Protein AF-A0A7S0WPR4-F1 (afdb_monomer)

Structure (mmCIF, N/CA/C/O backbone):
data_AF-A0A7S0WPR4-F1
#
_entry.id   AF-A0A7S0WPR4-F1
#
loop_
_atom_site.group_PDB
_atom_site.id
_atom_site.type_symbol
_atom_site.label_atom_id
_atom_site.label_alt_id
_atom_site.label_comp_id
_atom_site.label_asym_id
_atom_site.label_entity_id
_atom_site.label_seq_id
_atom_site.pdbx_PDB_ins_code
_atom_site.Cartn_x
_atom_site.Cartn_y
_atom_site.Cartn_z
_atom_site.occupancy
_atom_site.B_iso_or_equiv
_atom_site.auth_seq_id
_atom_site.auth_comp_id
_atom_site.auth_asym_id
_atom_site.auth_atom_id
_atom_site.pdbx_PDB_model_num
ATOM 1 N N . ALA A 1 1 ? -29.013 -15.381 24.348 1.00 41.28 1 ALA A N 1
ATOM 2 C CA . ALA A 1 1 ? -28.971 -16.857 24.273 1.00 41.28 1 ALA A CA 1
ATOM 3 C C . ALA A 1 1 ? -29.081 -17.218 22.798 1.00 41.28 1 ALA A C 1
ATOM 5 O O . ALA A 1 1 ? -30.087 -16.863 22.215 1.00 41.28 1 ALA A O 1
ATOM 6 N N . GLY A 1 2 ? -28.091 -17.739 22.080 1.00 37.12 2 GLY A N 1
ATOM 7 C CA . GLY A 1 2 ? -26.924 -18.552 22.429 1.00 37.12 2 GLY A CA 1
ATOM 8 C C . GLY A 1 2 ? -26.920 -19.758 21.471 1.00 37.12 2 GLY A C 1
ATOM 9 O O . GLY A 1 2 ? -28.001 -20.297 21.259 1.00 37.12 2 GLY A O 1
ATOM 10 N N . ILE A 1 3 ? -25.733 -20.161 20.969 1.00 39.56 3 ILE A N 1
ATOM 11 C CA . ILE A 1 3 ? -25.416 -21.333 20.095 1.00 39.56 3 ILE A CA 1
ATOM 12 C C . ILE A 1 3 ? -25.570 -20.996 18.591 1.00 39.56 3 ILE A C 1
ATOM 14 O O . ILE A 1 3 ? -26.681 -20.761 18.144 1.00 39.56 3 ILE A O 1
ATOM 18 N N . VAL A 1 4 ? -24.554 -20.824 17.723 1.00 38.66 4 VAL A N 1
ATOM 19 C CA . VAL A 1 4 ? -23.239 -21.468 17.451 1.00 38.66 4 VAL A CA 1
ATOM 20 C C . VAL A 1 4 ? -23.317 -22.975 17.199 1.00 38.66 4 VAL A C 1
ATOM 22 O O . VAL A 1 4 ? -23.147 -23.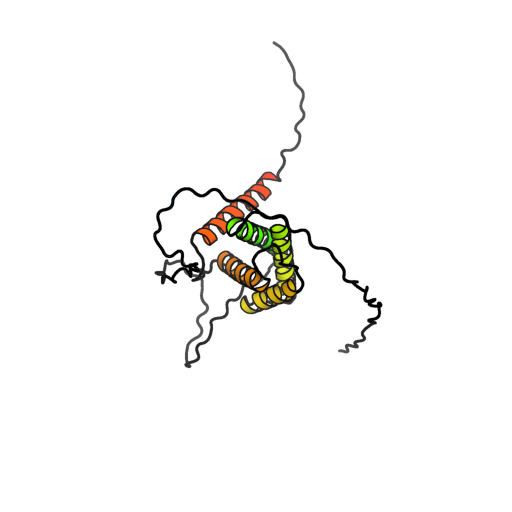754 18.127 1.00 38.66 4 VAL A O 1
ATOM 25 N N . ILE A 1 5 ? -23.470 -23.376 15.928 1.00 44.78 5 ILE A N 1
ATOM 26 C CA . ILE A 1 5 ? -22.970 -24.661 15.407 1.00 44.78 5 ILE A CA 1
ATOM 27 C C . ILE A 1 5 ? -22.284 -24.439 14.049 1.00 44.78 5 ILE A C 1
ATOM 29 O O . ILE A 1 5 ? -22.810 -23.785 13.154 1.00 44.78 5 ILE A O 1
ATOM 33 N N . ILE A 1 6 ? -21.084 -25.010 13.971 1.00 38.94 6 ILE A N 1
ATOM 34 C CA . ILE A 1 6 ? -20.111 -25.098 12.880 1.00 38.94 6 ILE A CA 1
ATOM 35 C C . ILE A 1 6 ? -20.377 -26.371 12.055 1.00 38.94 6 ILE A C 1
ATOM 37 O O . ILE A 1 6 ? -20.658 -27.406 12.650 1.00 38.94 6 ILE A O 1
ATOM 41 N N . MET A 1 7 ? -20.199 -26.320 10.727 1.00 32.28 7 MET A N 1
ATOM 42 C CA . MET A 1 7 ? -19.674 -27.402 9.853 1.00 32.28 7 MET A CA 1
ATOM 43 C C . MET A 1 7 ? -19.642 -26.864 8.405 1.00 32.28 7 MET A C 1
ATOM 45 O O . MET A 1 7 ? -20.683 -26.590 7.826 1.00 32.28 7 MET A O 1
ATOM 49 N N . GLN A 1 8 ? -18.503 -26.444 7.849 1.00 36.53 8 GLN A N 1
ATOM 50 C CA . GLN A 1 8 ? -17.432 -27.253 7.247 1.00 36.53 8 GLN A CA 1
ATOM 51 C C . GLN A 1 8 ? -17.921 -28.130 6.077 1.00 36.53 8 GLN A C 1
ATOM 53 O O . GLN A 1 8 ? -18.366 -29.257 6.272 1.00 36.53 8 GLN A O 1
ATOM 58 N N . ALA A 1 9 ? -17.792 -27.608 4.850 1.00 35.06 9 ALA A N 1
ATOM 59 C CA . ALA A 1 9 ? -18.057 -28.334 3.611 1.00 35.06 9 ALA A CA 1
ATOM 60 C C . ALA A 1 9 ? -16.822 -28.341 2.689 1.00 35.06 9 ALA A C 1
ATOM 62 O O . ALA A 1 9 ? -16.444 -27.334 2.104 1.00 35.06 9 ALA A O 1
ATOM 63 N N . ALA A 1 10 ? -16.240 -29.539 2.598 1.00 35.22 10 ALA A N 1
ATOM 64 C CA . ALA A 1 10 ? -15.708 -30.198 1.405 1.00 35.22 10 ALA A CA 1
ATOM 65 C C . ALA A 1 10 ? -14.591 -29.530 0.572 1.00 35.22 10 ALA A C 1
ATOM 67 O O . ALA A 1 10 ? -14.814 -28.894 -0.452 1.00 35.22 10 ALA A O 1
ATOM 68 N N . LEU A 1 11 ? -13.358 -29.912 0.918 1.00 35.69 11 LEU A N 1
ATOM 69 C CA . LEU A 1 11 ? -12.279 -30.192 -0.034 1.00 35.69 11 LEU A CA 1
ATOM 70 C C . LEU A 1 11 ? -12.627 -31.433 -0.879 1.00 35.69 11 LEU A C 1
ATOM 72 O O . LEU A 1 11 ? -12.979 -32.462 -0.298 1.00 35.69 11 LEU A O 1
ATOM 76 N N . ARG A 1 12 ? -12.451 -31.364 -2.210 1.00 34.91 12 ARG A N 1
ATOM 77 C CA . ARG A 1 12 ? -11.908 -32.427 -3.098 1.00 34.91 12 ARG A CA 1
ATOM 78 C C . ARG A 1 12 ? -12.011 -32.002 -4.571 1.00 34.91 12 ARG A C 1
ATOM 80 O O . ARG A 1 12 ? -13.072 -32.086 -5.176 1.00 34.91 12 ARG A O 1
ATOM 87 N N . GLY A 1 13 ? -10.878 -31.610 -5.151 1.00 30.86 13 GLY A N 1
ATOM 88 C CA . GLY A 1 13 ? -10.721 -31.319 -6.578 1.00 30.86 13 GLY A CA 1
ATOM 89 C C . GLY A 1 13 ? -9.311 -31.666 -7.058 1.00 30.86 13 GLY A C 1
ATOM 90 O O . GLY A 1 13 ? -8.458 -30.802 -7.167 1.00 30.86 13 GLY A O 1
ATOM 91 N N . SER A 1 14 ? -9.085 -32.965 -7.241 1.00 35.19 14 SER A N 1
ATOM 92 C CA . SER A 1 14 ? -8.057 -33.676 -8.015 1.00 35.19 14 SER A CA 1
ATOM 93 C C . SER A 1 14 ? -6.864 -32.898 -8.601 1.00 35.19 14 SER A C 1
ATOM 95 O O . SER A 1 14 ? -6.930 -32.332 -9.689 1.00 35.19 14 SER A O 1
ATOM 97 N N . PHE A 1 15 ? -5.717 -33.053 -7.938 1.00 31.39 15 PHE A N 1
ATOM 98 C CA . PHE A 1 15 ? -4.374 -32.788 -8.454 1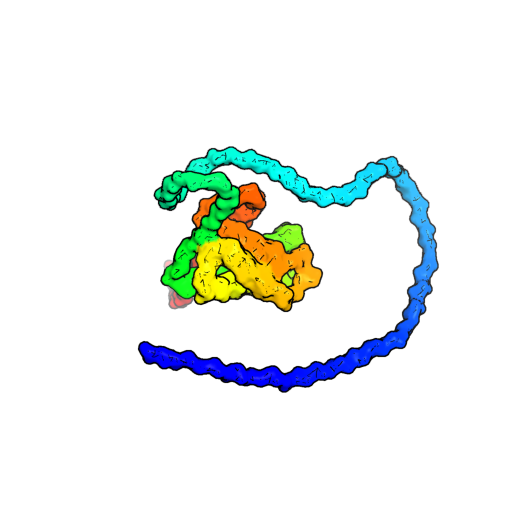.00 31.39 15 PHE A CA 1
ATOM 99 C C . PHE A 1 15 ? -3.965 -33.904 -9.439 1.00 31.39 15 PHE A C 1
ATOM 101 O O . PHE A 1 15 ? -4.047 -35.088 -9.103 1.00 31.39 15 PHE A O 1
ATOM 108 N N . ARG A 1 16 ? -3.519 -33.551 -10.651 1.00 34.88 16 ARG A N 1
ATOM 109 C CA . ARG A 1 16 ? -2.855 -34.470 -11.595 1.00 34.88 16 ARG A CA 1
ATOM 110 C C . ARG A 1 16 ? -1.4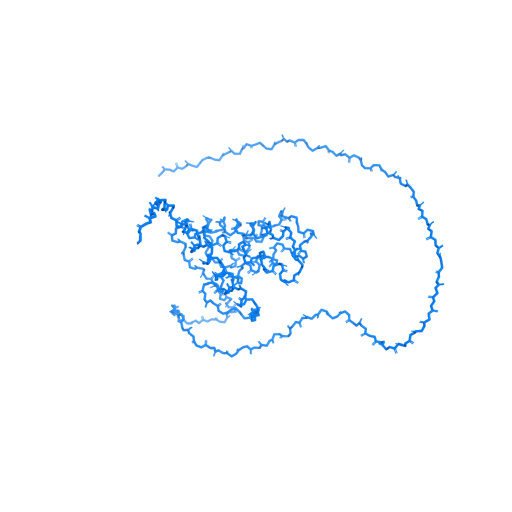13 -33.996 -11.819 1.00 34.88 16 ARG A C 1
ATOM 112 O O . ARG A 1 16 ? -1.244 -32.880 -12.302 1.00 34.88 16 ARG A O 1
ATOM 119 N N . PRO A 1 17 ? -0.383 -34.810 -11.526 1.00 35.59 17 PRO A N 1
ATOM 120 C CA . PRO A 1 17 ? 0.995 -34.459 -11.841 1.00 35.59 17 PRO A CA 1
ATOM 121 C C . PRO A 1 17 ? 1.292 -34.770 -13.316 1.00 35.59 17 PRO A C 1
ATOM 123 O O . PRO A 1 17 ? 1.247 -35.922 -13.750 1.00 35.59 17 PRO A O 1
ATOM 126 N N . GLY A 1 18 ? 1.569 -33.721 -14.091 1.00 34.38 18 GLY A N 1
ATOM 127 C CA . GLY A 1 18 ? 2.083 -33.810 -15.454 1.00 34.38 18 GLY A CA 1
ATOM 128 C C . GLY A 1 18 ? 3.594 -34.035 -15.450 1.00 34.38 18 GLY A C 1
ATOM 129 O O . GLY A 1 18 ? 4.353 -33.265 -14.870 1.00 34.38 18 GLY A O 1
ATOM 130 N N . VAL A 1 19 ? 3.995 -35.127 -16.089 1.00 34.12 19 VAL A N 1
ATOM 131 C CA . VAL A 1 19 ? 5.360 -35.595 -16.327 1.00 34.12 19 VAL A CA 1
ATOM 132 C C . VAL A 1 19 ? 6.128 -34.592 -17.196 1.00 34.12 19 VAL A C 1
ATOM 134 O O . VAL A 1 19 ? 5.734 -34.352 -18.333 1.00 34.12 19 VAL A O 1
ATOM 137 N N . TRP A 1 20 ? 7.253 -34.063 -16.708 1.00 34.94 20 TRP A N 1
ATOM 138 C CA . TRP A 1 20 ? 8.230 -33.357 -17.544 1.00 34.94 20 TRP A CA 1
ATOM 139 C C . TRP A 1 20 ? 9.358 -34.319 -17.923 1.00 34.94 20 TRP A C 1
ATOM 141 O O . TRP A 1 20 ? 10.219 -34.661 -17.115 1.00 34.94 20 TRP A O 1
ATOM 151 N N . THR A 1 21 ? 9.318 -34.804 -19.163 1.00 39.94 21 THR A N 1
ATOM 152 C CA . THR A 1 21 ? 10.388 -35.593 -19.784 1.00 39.94 21 THR A CA 1
ATOM 153 C C . THR A 1 21 ? 11.561 -34.711 -20.212 1.00 39.94 21 THR A C 1
ATOM 155 O O . THR A 1 21 ? 11.382 -33.658 -20.816 1.00 39.94 21 THR A O 1
ATOM 158 N N . GLN A 1 22 ? 12.767 -35.206 -19.940 1.00 36.78 22 GLN A N 1
ATOM 159 C CA . GLN A 1 22 ? 14.078 -34.613 -20.206 1.00 36.78 22 GLN A CA 1
ATOM 160 C C . GLN A 1 22 ? 14.671 -35.094 -21.557 1.00 36.78 22 GLN A C 1
ATOM 162 O O . GLN A 1 22 ? 14.700 -36.305 -21.796 1.00 36.78 22 GLN A O 1
ATOM 167 N N . ARG A 1 23 ? 15.174 -34.164 -22.398 1.00 29.69 23 ARG A N 1
ATOM 168 C CA . ARG A 1 23 ? 16.267 -34.261 -23.426 1.00 29.69 23 ARG A CA 1
ATOM 169 C C . ARG A 1 23 ? 16.170 -33.036 -24.368 1.00 29.69 23 ARG A C 1
ATOM 171 O O . ARG A 1 23 ? 15.124 -32.871 -24.973 1.00 29.69 23 ARG A O 1
ATOM 178 N N . GLY A 1 24 ? 17.105 -32.071 -24.395 1.00 31.17 24 GLY A N 1
ATOM 179 C CA . GLY A 1 24 ? 18.403 -32.053 -25.124 1.00 31.17 24 GLY A CA 1
ATOM 180 C C . GLY A 1 24 ? 18.227 -31.543 -26.583 1.00 31.17 24 GLY A C 1
ATOM 181 O O . GLY A 1 24 ? 17.161 -31.824 -27.118 1.00 31.17 24 GLY A O 1
ATOM 182 N N . PRO A 1 25 ? 19.185 -30.857 -27.268 1.00 42.12 25 PRO A N 1
ATOM 183 C CA . PRO A 1 25 ? 20.634 -30.823 -27.034 1.00 42.12 25 PRO A CA 1
ATOM 184 C C . PRO A 1 25 ? 21.318 -29.430 -27.090 1.00 42.12 25 PRO A C 1
ATOM 186 O O . PRO A 1 25 ? 20.742 -28.404 -27.435 1.00 42.12 25 PRO A O 1
ATOM 189 N N . GLN A 1 26 ? 22.607 -29.467 -26.750 1.00 37.69 26 GLN A N 1
ATOM 190 C CA . GLN A 1 26 ? 23.614 -28.412 -26.830 1.00 37.69 26 GLN A CA 1
ATOM 191 C C . GLN A 1 26 ? 23.811 -27.861 -28.251 1.00 37.69 26 GLN A C 1
ATOM 193 O O . GLN A 1 26 ? 23.858 -28.630 -29.210 1.00 37.69 26 GLN A O 1
ATOM 198 N N . HIS A 1 27 ? 24.091 -26.560 -28.360 1.00 34.50 27 HIS A N 1
ATOM 199 C CA . HIS A 1 27 ? 24.905 -26.037 -29.454 1.00 34.50 27 HIS A CA 1
ATOM 200 C C . HIS A 1 27 ? 25.899 -25.003 -28.916 1.00 34.50 27 HIS A C 1
ATOM 202 O O . HIS A 1 27 ? 25.536 -23.908 -28.496 1.00 34.50 27 HIS A O 1
ATOM 208 N N . GLN A 1 28 ? 27.168 -25.410 -28.903 1.00 32.44 28 GLN A N 1
ATOM 209 C CA . GLN A 1 28 ? 28.325 -24.537 -28.780 1.00 32.44 28 GLN A CA 1
ATOM 210 C C . GLN A 1 28 ? 28.522 -23.793 -30.103 1.00 32.44 28 GLN A C 1
ATOM 212 O O . GLN A 1 28 ? 28.518 -24.426 -31.158 1.00 32.44 28 GLN A O 1
ATOM 217 N N . ILE A 1 29 ? 28.788 -22.489 -30.047 1.00 35.28 29 ILE A N 1
ATOM 218 C CA . ILE A 1 29 ? 29.618 -21.809 -31.046 1.00 35.28 29 ILE A CA 1
ATOM 219 C C . ILE A 1 29 ? 30.562 -20.889 -30.279 1.00 35.28 29 ILE A C 1
ATOM 221 O O . ILE A 1 29 ? 30.137 -20.097 -29.441 1.00 35.28 29 ILE A O 1
ATOM 225 N N . ALA A 1 30 ? 31.851 -21.049 -30.552 1.00 29.16 30 ALA A N 1
ATOM 226 C CA . ALA A 1 30 ? 32.943 -20.327 -29.933 1.00 29.16 30 ALA A CA 1
ATOM 227 C C . ALA A 1 30 ? 33.728 -19.512 -30.981 1.00 29.16 30 ALA A C 1
ATOM 229 O O . ALA A 1 30 ? 33.886 -19.963 -32.115 1.00 29.16 30 ALA A O 1
ATOM 230 N N . HIS A 1 31 ? 34.290 -18.390 -30.498 1.00 31.70 31 HIS A N 1
ATOM 231 C CA . HIS A 1 31 ? 35.434 -17.589 -30.990 1.00 31.70 31 HIS A CA 1
ATOM 232 C C . HIS A 1 31 ? 35.220 -16.574 -32.142 1.00 31.70 31 HIS A C 1
ATOM 234 O O . HIS A 1 31 ? 34.321 -16.775 -32.953 1.00 31.70 31 HIS A O 1
ATOM 240 N N . PRO A 1 32 ? 36.078 -15.523 -32.288 1.00 42.59 32 PRO A N 1
ATOM 241 C CA . PRO A 1 32 ? 37.253 -15.132 -31.486 1.00 42.59 32 PRO A CA 1
ATOM 242 C C . PRO A 1 32 ? 37.304 -13.655 -31.018 1.00 42.59 32 PRO A C 1
ATOM 244 O O . PRO A 1 32 ? 36.572 -12.776 -31.464 1.00 42.59 32 PRO A O 1
ATOM 247 N N . CYS A 1 33 ? 38.260 -13.417 -30.118 1.00 27.55 33 CYS A N 1
ATOM 248 C CA . CYS A 1 33 ? 38.702 -12.142 -29.567 1.00 27.55 33 CYS A CA 1
ATOM 249 C C . CYS A 1 33 ? 39.270 -11.157 -30.608 1.00 27.55 33 CYS A C 1
ATOM 251 O O . CYS A 1 33 ? 39.968 -11.546 -31.543 1.00 27.55 33 CYS A O 1
ATOM 253 N N . SER A 1 34 ? 39.153 -9.862 -30.313 1.00 33.78 34 SER A N 1
ATOM 254 C CA . SER A 1 34 ? 40.245 -8.905 -30.522 1.00 33.78 34 SER A CA 1
ATOM 255 C C . SER A 1 34 ? 40.232 -7.881 -29.393 1.00 33.78 34 SER A C 1
ATOM 257 O O . SER A 1 34 ? 39.267 -7.150 -29.195 1.00 33.78 34 SER A O 1
ATOM 259 N N . ALA A 1 35 ? 41.308 -7.913 -28.616 1.00 32.03 35 ALA A N 1
ATOM 260 C CA . ALA A 1 35 ? 41.618 -7.012 -27.523 1.00 32.03 35 ALA A CA 1
ATOM 261 C C . ALA A 1 35 ? 42.472 -5.858 -28.044 1.00 32.03 35 ALA A C 1
ATOM 263 O O . ALA A 1 35 ? 43.405 -6.139 -28.788 1.00 32.03 35 ALA A O 1
ATOM 264 N N . VAL A 1 36 ? 42.243 -4.628 -27.569 1.00 33.19 36 VAL A N 1
ATOM 265 C CA . VAL A 1 36 ? 43.313 -3.638 -27.351 1.00 33.19 36 VAL A CA 1
ATOM 266 C C . VAL A 1 36 ? 42.961 -2.718 -26.165 1.00 33.19 36 VAL A C 1
ATOM 268 O O . VAL A 1 36 ? 42.019 -1.939 -26.223 1.00 33.19 36 VAL A O 1
ATOM 271 N N . ASN A 1 37 ? 43.815 -2.830 -25.142 1.00 33.78 37 ASN A N 1
ATOM 272 C CA . ASN A 1 37 ? 44.270 -1.880 -24.115 1.00 33.78 37 ASN A CA 1
ATOM 273 C C . ASN A 1 37 ? 43.363 -1.376 -22.973 1.00 33.78 37 ASN A C 1
ATOM 275 O O . ASN A 1 37 ? 42.531 -0.487 -23.112 1.00 33.78 37 ASN A O 1
ATOM 279 N N . ALA A 1 38 ? 43.718 -1.890 -21.788 1.00 32.84 38 ALA A N 1
ATOM 280 C CA . ALA A 1 38 ? 43.496 -1.346 -20.450 1.00 32.84 38 ALA A CA 1
ATOM 281 C C . ALA A 1 38 ? 44.252 -0.004 -20.219 1.00 32.84 38 ALA A C 1
ATOM 283 O O . ALA A 1 38 ? 45.076 0.387 -21.050 1.00 32.84 38 ALA A O 1
ATOM 284 N N . PRO A 1 39 ? 44.037 0.676 -19.073 1.00 37.00 39 PRO A N 1
ATOM 285 C CA . PRO A 1 39 ? 44.742 0.247 -17.868 1.00 37.00 39 PRO A CA 1
ATOM 286 C C . PRO A 1 39 ? 43.862 0.064 -16.625 1.00 37.00 39 PRO A C 1
ATOM 288 O O . PRO A 1 39 ? 42.817 0.672 -16.429 1.00 37.00 39 PRO A O 1
ATOM 291 N N . SER A 1 40 ? 44.379 -0.832 -15.793 1.00 32.81 40 SER A N 1
ATOM 292 C CA . SER A 1 40 ? 43.917 -1.292 -14.492 1.00 32.81 40 SER A CA 1
ATOM 293 C C . SER A 1 40 ? 44.055 -0.230 -13.397 1.00 32.81 40 SER A C 1
ATOM 295 O O . SER A 1 40 ? 45.166 0.239 -13.166 1.00 32.81 40 SER A O 1
ATOM 297 N N . THR A 1 41 ? 42.987 -0.039 -12.621 1.00 34.03 41 THR A N 1
ATOM 298 C CA . THR A 1 41 ? 42.999 0.095 -11.148 1.00 34.03 41 THR A CA 1
ATOM 299 C C . THR A 1 41 ? 41.645 -0.419 -10.631 1.00 34.03 41 THR A C 1
ATOM 301 O O . THR A 1 41 ? 40.607 0.203 -10.801 1.00 34.03 41 THR A O 1
ATOM 304 N N . SER A 1 42 ? 41.558 -1.705 -10.290 1.00 39.12 42 SER A N 1
ATOM 305 C CA . SER A 1 42 ? 41.569 -2.204 -8.905 1.00 39.12 42 SER A CA 1
ATOM 306 C C . SER A 1 42 ? 40.362 -1.772 -8.055 1.00 39.12 42 SER A C 1
ATOM 308 O O . SER A 1 42 ? 40.348 -0.676 -7.504 1.00 39.12 42 SER A O 1
ATOM 310 N N . GLY A 1 43 ? 39.421 -2.707 -7.861 1.00 30.67 43 GLY A N 1
ATOM 311 C CA . GLY A 1 43 ? 38.606 -2.783 -6.642 1.00 30.67 43 GLY A CA 1
ATOM 312 C C . GLY A 1 43 ? 37.179 -2.239 -6.716 1.00 30.67 43 GLY A C 1
ATOM 313 O O . GLY A 1 43 ? 36.814 -1.394 -5.907 1.00 30.67 43 GLY A O 1
ATOM 314 N N . CYS A 1 44 ? 36.342 -2.749 -7.625 1.00 28.44 44 CYS A N 1
ATOM 315 C CA . CYS A 1 44 ? 34.892 -2.576 -7.515 1.00 28.44 44 CYS A CA 1
ATOM 316 C C . CYS A 1 44 ? 34.355 -3.589 -6.492 1.00 28.44 44 CYS A C 1
ATOM 318 O O . CYS A 1 44 ? 33.996 -4.718 -6.827 1.00 28.44 44 CYS A O 1
ATOM 320 N N . CYS A 1 45 ? 34.390 -3.209 -5.216 1.00 30.08 45 CYS A N 1
ATOM 321 C CA . CYS A 1 45 ? 33.622 -3.887 -4.185 1.00 30.08 45 CYS A CA 1
ATOM 322 C C . CYS A 1 45 ? 32.154 -3.504 -4.378 1.00 30.08 45 CYS A C 1
ATOM 324 O O . CYS A 1 45 ? 31.803 -2.325 -4.365 1.00 30.08 45 CYS A O 1
ATOM 326 N N . ILE A 1 46 ? 31.319 -4.519 -4.559 1.00 37.69 46 ILE A N 1
ATOM 327 C CA . ILE A 1 46 ? 29.862 -4.451 -4.582 1.00 37.69 46 ILE A CA 1
ATOM 328 C C . ILE A 1 46 ? 29.436 -4.030 -3.170 1.00 37.69 46 ILE A C 1
ATOM 330 O O . ILE A 1 46 ? 29.300 -4.854 -2.268 1.00 37.69 46 ILE A O 1
ATOM 334 N N . GLY A 1 47 ? 29.364 -2.723 -2.938 1.00 29.31 47 GLY A N 1
ATOM 335 C CA . GLY A 1 47 ? 28.911 -2.161 -1.678 1.00 29.31 47 GLY A CA 1
ATOM 336 C C . GLY A 1 47 ? 27.394 -2.104 -1.683 1.00 29.31 47 GLY A C 1
ATOM 337 O O . GLY A 1 47 ? 26.826 -1.239 -2.343 1.00 29.31 47 GLY A O 1
ATOM 338 N N . LEU A 1 48 ? 26.741 -2.987 -0.920 1.00 36.75 48 LEU A N 1
ATOM 339 C CA . LEU A 1 48 ? 25.448 -2.650 -0.330 1.00 36.75 48 LEU A CA 1
ATOM 340 C C . LEU A 1 48 ? 25.634 -1.303 0.377 1.00 36.75 48 LEU A C 1
ATOM 342 O O . LEU A 1 48 ? 26.313 -1.227 1.404 1.00 36.75 48 LEU A O 1
ATOM 346 N N . VAL A 1 49 ? 25.068 -0.235 -0.180 1.00 33.41 49 VAL A N 1
ATOM 347 C CA . VAL A 1 49 ? 24.993 1.048 0.516 1.00 33.41 49 VAL A CA 1
ATOM 348 C C . VAL A 1 49 ? 23.901 0.905 1.568 1.00 33.41 49 VAL A C 1
ATOM 350 O O . VAL A 1 49 ? 22.761 1.320 1.385 1.00 33.41 49 VAL A O 1
ATOM 353 N N . ILE A 1 50 ? 24.260 0.289 2.692 1.00 36.00 50 ILE A N 1
ATOM 354 C CA . ILE A 1 50 ? 23.549 0.484 3.949 1.00 36.00 50 ILE A CA 1
ATOM 355 C C . ILE A 1 50 ? 23.803 1.951 4.306 1.00 36.00 50 ILE A C 1
ATOM 357 O O . ILE A 1 50 ? 24.886 2.303 4.780 1.00 36.00 50 ILE A O 1
ATOM 361 N N . LYS A 1 51 ? 22.849 2.833 3.975 1.00 33.09 51 LYS A N 1
ATOM 362 C CA . LYS A 1 51 ? 22.914 4.249 4.355 1.00 33.09 51 LYS A CA 1
ATOM 363 C C . LYS A 1 51 ? 23.079 4.314 5.885 1.00 33.09 51 LYS A C 1
ATOM 365 O O . LYS A 1 51 ? 22.275 3.711 6.597 1.00 33.09 51 LYS A O 1
ATOM 370 N N . PRO A 1 52 ? 24.106 5.001 6.414 1.00 32.34 52 PRO A N 1
ATOM 371 C CA . PRO A 1 52 ? 24.281 5.118 7.852 1.00 32.34 52 PRO A CA 1
ATOM 372 C C . PRO A 1 52 ? 23.154 5.970 8.440 1.00 32.34 52 PRO A C 1
ATOM 374 O O . PRO A 1 52 ? 22.936 7.108 8.022 1.00 32.34 52 PRO A O 1
ATOM 377 N N . TYR A 1 53 ? 22.454 5.405 9.423 1.00 36.31 53 TYR A N 1
ATOM 378 C CA . TYR A 1 53 ? 21.452 6.084 10.236 1.00 36.31 53 TYR A CA 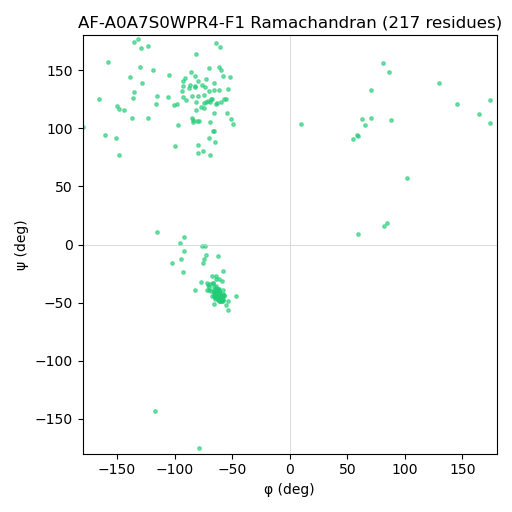1
ATOM 379 C C . TYR A 1 53 ? 22.060 7.346 10.863 1.00 36.31 53 TYR A C 1
ATOM 381 O O . TYR A 1 53 ? 22.971 7.277 11.690 1.00 36.31 53 TYR A O 1
ATOM 389 N N . SER A 1 54 ? 21.567 8.509 10.445 1.00 39.22 54 SER A N 1
ATOM 390 C CA . SER A 1 54 ? 21.906 9.803 11.031 1.00 39.22 54 SER A CA 1
ATOM 391 C C . SER A 1 54 ? 20.808 10.177 12.020 1.00 39.22 54 SER A C 1
ATOM 393 O O . SER A 1 54 ? 19.641 10.246 11.649 1.00 39.22 54 SER A O 1
ATOM 395 N N . MET A 1 55 ? 21.160 10.380 13.290 1.00 30.58 55 MET A N 1
ATOM 396 C CA . MET A 1 55 ? 20.186 10.754 14.316 1.00 30.58 55 MET A CA 1
ATOM 397 C C . MET A 1 55 ? 19.663 12.180 14.096 1.00 30.58 55 MET A C 1
ATOM 399 O O . MET A 1 55 ? 20.431 13.146 14.082 1.00 30.58 55 MET A O 1
ATOM 403 N N . CYS A 1 56 ? 18.343 12.310 13.951 1.00 40.34 56 CYS A N 1
ATOM 404 C CA . CYS A 1 56 ? 17.658 13.575 13.704 1.00 40.34 56 CYS A CA 1
ATOM 405 C C . CYS A 1 56 ? 17.405 14.381 14.988 1.00 40.34 56 CYS A C 1
ATOM 407 O O . CYS A 1 56 ? 17.116 13.849 16.059 1.00 40.34 56 CYS A O 1
ATOM 409 N N . LYS A 1 57 ? 17.486 15.709 14.846 1.00 38.50 57 LYS A N 1
ATOM 410 C CA . LYS A 1 57 ? 17.117 16.705 15.859 1.00 38.50 57 LYS A CA 1
ATOM 411 C C . LYS A 1 57 ? 15.622 17.022 15.763 1.00 38.50 57 LYS A C 1
ATOM 413 O O . LYS A 1 57 ? 15.097 17.232 14.676 1.00 38.50 57 LYS A O 1
ATOM 418 N N . THR A 1 58 ? 14.978 17.121 16.920 1.00 38.56 58 THR A N 1
ATOM 419 C CA . THR A 1 58 ? 13.545 17.380 17.125 1.00 38.56 58 THR A CA 1
ATOM 420 C C . THR A 1 58 ? 13.066 18.715 16.531 1.00 38.56 58 THR A C 1
ATOM 422 O O . THR A 1 58 ? 13.530 19.779 16.953 1.00 38.56 58 THR A O 1
ATOM 425 N N . GLY A 1 59 ? 12.079 18.669 15.630 1.00 34.78 59 GLY A N 1
ATOM 426 C CA . GLY A 1 59 ? 11.276 19.812 15.180 1.00 34.78 59 GLY A CA 1
ATOM 427 C C . GLY A 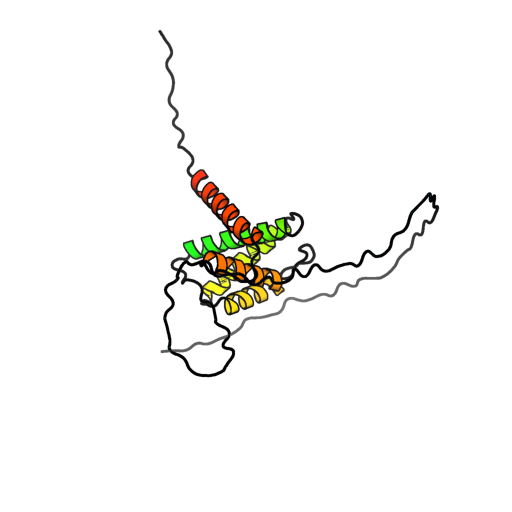1 59 ? 9.866 19.755 15.779 1.00 34.78 59 GLY A C 1
ATOM 428 O O . GLY A 1 59 ? 9.191 18.737 15.704 1.00 34.78 59 GLY A O 1
ATOM 429 N N . LYS A 1 60 ? 9.433 20.838 16.431 1.00 44.22 60 LYS A N 1
ATOM 430 C CA . LYS A 1 60 ? 8.207 20.906 17.242 1.00 44.22 60 LYS A CA 1
ATOM 431 C C . LYS A 1 60 ? 6.935 21.015 16.387 1.00 44.22 60 LYS A C 1
ATOM 433 O O . LYS A 1 60 ? 6.702 22.054 15.774 1.00 44.22 60 LYS A O 1
ATOM 438 N N . ARG A 1 61 ? 6.042 20.030 16.495 1.00 38.69 61 ARG A N 1
ATOM 439 C CA . ARG A 1 61 ? 4.581 20.222 16.457 1.00 38.69 61 ARG A CA 1
ATOM 440 C C . ARG A 1 61 ? 3.943 19.129 17.314 1.00 38.69 61 ARG A C 1
ATOM 442 O O . ARG A 1 61 ? 4.195 17.955 17.093 1.00 38.69 61 ARG A O 1
ATOM 449 N N . ALA A 1 62 ? 3.223 19.533 18.357 1.00 37.03 62 ALA A N 1
ATOM 450 C CA . ALA A 1 62 ? 2.725 18.630 19.389 1.00 37.03 62 ALA A CA 1
ATOM 451 C C . ALA A 1 62 ? 1.459 17.889 18.927 1.00 37.03 62 ALA A C 1
ATOM 453 O O . ALA A 1 62 ? 0.493 18.563 18.560 1.00 37.03 62 ALA A O 1
ATOM 454 N N . PRO A 1 63 ? 1.406 16.551 19.012 1.00 44.31 63 PRO A N 1
ATOM 455 C CA . PRO A 1 63 ? 0.153 15.838 19.174 1.00 44.31 63 PRO A CA 1
ATOM 456 C C . PRO A 1 63 ? -0.211 15.773 20.668 1.00 44.31 63 PRO A C 1
ATOM 458 O O . PRO A 1 63 ? 0.653 15.744 21.547 1.00 44.31 63 PRO A O 1
ATOM 461 N N . THR A 1 64 ? -1.506 15.779 20.972 1.00 43.56 64 THR A N 1
ATOM 462 C CA . THR A 1 64 ? -2.049 15.533 22.315 1.00 43.56 64 THR A CA 1
ATOM 463 C C . THR A 1 64 ? -1.772 14.085 22.722 1.00 43.56 64 THR A C 1
ATOM 465 O O . THR A 1 64 ? -2.499 13.179 22.328 1.00 43.56 64 THR A O 1
ATOM 468 N N . VAL A 1 65 ? -0.706 13.869 23.495 1.00 46.25 65 VAL A N 1
ATOM 469 C CA . VAL A 1 65 ? -0.360 12.577 24.106 1.00 46.25 65 VAL A CA 1
ATOM 470 C C . VAL A 1 65 ? -1.117 12.437 25.428 1.00 46.25 65 VAL A C 1
ATOM 472 O O . VAL A 1 65 ? -1.079 13.331 26.275 1.00 46.25 65 VAL A O 1
ATOM 475 N N . PHE A 1 66 ? -1.821 11.320 25.607 1.00 46.16 66 PHE A N 1
ATOM 476 C CA . PHE A 1 66 ? -2.467 10.965 26.867 1.00 46.16 66 PHE A CA 1
ATOM 477 C C . PHE A 1 66 ? -1.398 10.408 27.821 1.00 46.16 66 PHE A C 1
ATOM 479 O O . PHE A 1 66 ? -0.897 9.304 27.626 1.00 46.16 66 PHE A O 1
ATOM 486 N N . SER A 1 67 ? -1.000 11.189 28.829 1.00 49.94 67 SER A N 1
ATOM 487 C CA . SER A 1 67 ? 0.015 10.776 29.806 1.00 49.94 67 SER A CA 1
ATOM 488 C C . SER A 1 67 ? -0.512 9.692 30.746 1.00 49.94 67 SER A C 1
ATOM 490 O O . SER A 1 67 ? -1.468 9.926 31.484 1.00 49.94 67 SER A O 1
ATOM 492 N N . SER A 1 68 ? 0.179 8.554 30.798 1.00 48.00 68 SER A N 1
ATOM 493 C CA . SER A 1 68 ? 0.088 7.599 31.907 1.00 48.00 68 SER A CA 1
ATOM 494 C C . SER A 1 68 ? 1.439 7.522 32.617 1.00 48.00 68 SER A C 1
ATOM 496 O O . SER A 1 68 ? 2.482 7.379 31.985 1.00 48.00 68 SER A O 1
ATOM 498 N N . SER A 1 69 ? 1.413 7.693 33.937 1.00 47.69 69 SER A N 1
ATOM 499 C CA . SER A 1 69 ? 2.593 7.804 34.795 1.00 47.69 69 SER A CA 1
ATOM 500 C C . SER A 1 69 ? 3.320 6.466 34.993 1.00 47.69 69 SER A C 1
ATOM 502 O O . SER A 1 69 ? 2.708 5.415 35.152 1.00 47.69 69 SER A O 1
ATOM 504 N N . SER A 1 70 ? 4.647 6.570 35.027 1.00 63.66 70 SER A N 1
ATOM 505 C CA . SER A 1 70 ? 5.709 5.552 35.035 1.00 63.66 70 SER A CA 1
ATOM 506 C C . SER A 1 70 ? 5.734 4.542 36.193 1.00 63.66 70 SER A C 1
ATOM 508 O O . SER A 1 70 ? 5.504 4.933 37.337 1.00 63.66 70 SER A O 1
ATOM 510 N N . SER A 1 71 ? 6.238 3.321 35.946 1.00 50.19 71 SER A N 1
ATOM 511 C CA . SER A 1 71 ? 7.426 2.746 36.634 1.00 50.19 71 SER A CA 1
ATOM 512 C C . SER A 1 71 ? 7.684 1.272 36.258 1.00 50.19 71 SER A C 1
ATOM 514 O O . SER A 1 71 ? 6.836 0.417 36.477 1.00 50.19 71 SER A O 1
ATOM 516 N N . GLY A 1 72 ? 8.890 0.961 35.761 1.00 46.78 72 GLY A N 1
ATOM 517 C CA . GLY A 1 72 ? 9.382 -0.417 35.598 1.00 46.78 72 GLY A CA 1
ATOM 518 C C . GLY A 1 72 ? 10.257 -0.601 34.358 1.00 46.78 72 GLY A C 1
ATOM 519 O O . GLY A 1 72 ? 9.822 -0.334 33.249 1.00 46.78 72 GLY A O 1
ATOM 520 N N . SER A 1 73 ? 11.506 -1.037 34.539 1.00 59.09 73 SER A N 1
ATOM 521 C CA . SER A 1 73 ? 12.453 -1.310 33.454 1.00 59.09 73 SER A CA 1
ATOM 522 C C . SER A 1 73 ? 12.040 -2.550 32.650 1.00 59.09 73 SER A C 1
ATOM 524 O O . SER A 1 73 ? 12.424 -3.674 32.970 1.00 59.09 73 SER A O 1
ATOM 526 N N . SER A 1 74 ? 11.278 -2.314 31.596 1.00 55.19 74 SER A N 1
ATOM 527 C CA . SER A 1 74 ? 11.110 -3.163 30.423 1.00 55.19 74 SER A CA 1
ATOM 528 C C . SER A 1 74 ? 11.360 -2.237 29.238 1.00 55.19 74 SER A C 1
ATOM 530 O O . SER A 1 74 ? 10.979 -1.067 29.281 1.00 55.19 74 SER A O 1
ATOM 532 N N . THR A 1 75 ? 12.067 -2.689 28.207 1.00 51.78 75 THR A N 1
ATOM 533 C CA . THR A 1 75 ? 12.093 -1.967 26.932 1.00 51.78 75 THR A CA 1
ATOM 534 C C . THR A 1 75 ? 10.708 -2.106 26.309 1.00 51.78 75 THR A C 1
ATOM 536 O O . THR A 1 75 ? 10.504 -2.953 25.441 1.00 51.78 75 THR A O 1
ATOM 539 N N . ASP A 1 76 ? 9.742 -1.344 26.815 1.00 64.19 76 ASP A N 1
ATOM 540 C CA . ASP A 1 76 ? 8.396 -1.314 26.268 1.00 64.19 76 ASP A CA 1
ATOM 541 C C . ASP A 1 76 ? 8.496 -0.642 24.902 1.00 64.19 76 ASP A C 1
ATOM 543 O O . ASP A 1 76 ? 8.761 0.555 24.780 1.00 64.19 76 ASP A O 1
ATOM 547 N N . VAL A 1 77 ? 8.389 -1.464 23.861 1.00 72.06 77 VAL A N 1
ATOM 548 C CA . VAL A 1 77 ? 8.272 -0.990 22.488 1.00 72.06 77 VAL A CA 1
ATOM 549 C C . VAL A 1 77 ? 6.930 -0.275 22.404 1.00 72.06 77 VAL A C 1
ATOM 551 O O . VAL A 1 77 ? 5.881 -0.894 22.573 1.00 72.06 77 VAL A O 1
ATOM 554 N N . GLU A 1 78 ? 6.973 1.040 22.209 1.00 78.31 78 GLU A N 1
ATOM 555 C CA . GLU A 1 78 ? 5.772 1.858 22.093 1.00 78.31 78 GLU A CA 1
ATOM 556 C C . GLU A 1 78 ? 4.991 1.444 20.841 1.00 78.31 78 GLU A C 1
ATOM 558 O O . GLU A 1 78 ? 5.512 1.453 19.725 1.00 78.31 78 GLU A O 1
ATOM 563 N N . SER A 1 79 ? 3.745 1.029 21.050 1.00 89.12 79 SER A N 1
ATOM 564 C CA . SER A 1 79 ? 2.838 0.594 19.995 1.00 89.12 79 SER A CA 1
ATOM 565 C C . SER A 1 79 ? 2.079 1.797 19.431 1.00 89.12 79 SER A C 1
ATOM 567 O O . SER A 1 79 ? 1.596 2.647 20.185 1.00 89.12 79 SER A O 1
ATOM 569 N N . PHE A 1 80 ? 1.983 1.888 18.102 1.00 93.25 80 PHE A N 1
ATOM 570 C CA . PHE A 1 80 ? 1.313 2.997 17.425 1.00 93.25 80 PHE A CA 1
ATOM 571 C C . PHE A 1 80 ? -0.089 2.583 16.975 1.00 93.25 80 PHE A C 1
ATOM 573 O O . PHE A 1 80 ? -0.250 1.684 16.148 1.00 93.25 80 PHE A O 1
ATOM 580 N N . MET A 1 81 ? -1.102 3.290 17.476 1.00 96.31 81 MET A N 1
ATOM 581 C CA . MET A 1 81 ? -2.497 3.099 17.083 1.00 96.31 81 MET A CA 1
ATOM 582 C C . MET A 1 81 ? -2.858 4.050 15.946 1.00 96.31 81 MET A C 1
ATOM 584 O O . MET A 1 81 ? -2.682 5.266 16.051 1.00 96.31 81 MET A O 1
ATOM 588 N N . LEU A 1 82 ? -3.398 3.503 14.862 1.00 95.69 82 LEU A N 1
ATOM 589 C CA . LEU A 1 82 ? -3.913 4.306 13.762 1.00 95.69 82 LEU A CA 1
ATOM 590 C C . LEU A 1 82 ? -5.193 5.039 14.181 1.00 95.69 82 LEU A C 1
ATOM 592 O O . LEU A 1 82 ? -5.955 4.532 15.010 1.00 95.69 82 LEU A O 1
ATOM 596 N N . PRO A 1 83 ? -5.486 6.203 13.574 1.00 94.12 83 PRO A N 1
ATOM 597 C CA . PRO A 1 83 ? -6.770 6.861 13.758 1.00 94.12 83 PRO A CA 1
ATOM 598 C C . PRO A 1 83 ? -7.946 5.904 13.477 1.00 94.12 83 PRO A C 1
ATOM 600 O O . PRO A 1 83 ? -7.853 5.058 12.579 1.00 94.12 83 PRO A O 1
ATOM 603 N N . PRO A 1 84 ? -9.058 6.019 14.224 1.00 92.75 84 PRO A N 1
ATOM 604 C CA . PRO A 1 84 ? -10.223 5.173 14.009 1.00 92.75 84 PRO A CA 1
ATOM 605 C C . PRO A 1 84 ? -10.862 5.466 12.648 1.00 92.75 84 PRO A C 1
ATOM 607 O O . PRO A 1 84 ? -11.011 6.625 12.249 1.00 92.75 84 PRO A O 1
ATOM 610 N N . ILE A 1 85 ? -11.288 4.411 11.954 1.00 94.00 85 ILE A N 1
ATOM 611 C CA . ILE A 1 85 ? -12.022 4.528 10.692 1.00 94.00 85 ILE A CA 1
ATOM 612 C C . ILE A 1 85 ? -13.450 4.983 10.991 1.00 94.00 85 ILE A C 1
ATOM 614 O O . ILE A 1 85 ? -14.190 4.326 11.720 1.00 94.00 85 ILE A O 1
ATOM 618 N N . THR A 1 86 ? -13.848 6.114 10.413 1.00 92.38 86 THR A N 1
ATOM 619 C CA . THR A 1 86 ? -15.163 6.728 10.664 1.00 92.38 86 THR A CA 1
ATOM 620 C C . THR A 1 86 ? -16.232 6.293 9.663 1.00 92.38 86 THR A C 1
ATOM 622 O O . THR A 1 86 ? -17.424 6.361 9.961 1.00 92.38 86 THR A O 1
ATOM 625 N N . SER A 1 87 ? -15.831 5.850 8.468 1.00 95.50 87 SER A N 1
ATOM 626 C CA . SER A 1 87 ? -16.745 5.428 7.403 1.00 95.50 87 SER A CA 1
ATOM 627 C C . SER A 1 87 ? -16.069 4.484 6.406 1.00 95.50 87 SER A C 1
ATOM 629 O O . SER A 1 87 ? -14.852 4.516 6.234 1.00 95.50 87 SER A O 1
ATOM 631 N N . ASP A 1 88 ? -16.864 3.683 5.690 1.00 95.25 88 ASP A N 1
ATOM 632 C CA . ASP A 1 88 ? -16.346 2.832 4.607 1.00 95.25 88 ASP A CA 1
ATOM 633 C C . ASP A 1 88 ? -15.773 3.671 3.451 1.00 95.25 88 ASP A C 1
ATOM 635 O O . ASP A 1 88 ? -14.792 3.280 2.832 1.00 95.25 88 ASP A O 1
ATOM 639 N N . ASN A 1 89 ? -16.303 4.879 3.218 1.00 95.94 89 ASN A N 1
ATOM 640 C CA . ASN A 1 89 ? -15.749 5.792 2.219 1.00 95.94 89 ASN A CA 1
ATOM 641 C C . ASN A 1 89 ? -14.316 6.224 2.568 1.00 95.94 89 ASN A C 1
ATOM 643 O O . ASN A 1 89 ? -13.451 6.167 1.699 1.00 95.94 89 ASN A O 1
ATOM 647 N N . GLN A 1 90 ? -14.052 6.579 3.832 1.00 94.75 90 GLN A N 1
ATOM 648 C CA . GLN A 1 90 ? -12.694 6.873 4.305 1.00 94.75 90 GLN A CA 1
ATOM 649 C C . GLN A 1 90 ? -11.776 5.662 4.109 1.00 94.75 90 GLN A C 1
ATOM 651 O O . GLN A 1 90 ? -10.675 5.800 3.591 1.00 94.75 90 GLN A O 1
ATOM 656 N N . LEU A 1 91 ? -12.259 4.464 4.442 1.00 96.94 91 LEU A N 1
ATOM 657 C CA . LEU A 1 91 ? -11.486 3.238 4.276 1.00 96.94 91 LEU A CA 1
ATOM 658 C C . LEU A 1 91 ? -11.121 2.962 2.805 1.00 96.94 91 LEU A C 1
ATOM 660 O O . LEU A 1 91 ? -9.994 2.567 2.515 1.00 96.94 91 LEU A O 1
ATOM 664 N N . GLN A 1 92 ? -12.043 3.206 1.869 1.00 97.44 92 GLN A N 1
ATOM 665 C CA . GLN A 1 92 ? -11.772 3.083 0.430 1.00 97.44 92 GLN A CA 1
ATOM 666 C C . GLN A 1 92 ? -10.852 4.195 -0.097 1.00 97.44 92 GLN A C 1
ATOM 668 O O . GLN A 1 92 ? -10.019 3.940 -0.965 1.00 97.44 92 GLN A O 1
ATOM 673 N N . GLN A 1 93 ? -10.953 5.418 0.430 1.00 96.00 93 GLN A N 1
ATOM 674 C CA . GLN A 1 93 ? -9.982 6.475 0.125 1.00 96.00 93 GLN A CA 1
ATOM 675 C C . GLN A 1 93 ? -8.580 6.072 0.588 1.00 96.00 93 GLN A C 1
ATOM 677 O O . GLN A 1 93 ? -7.613 6.270 -0.146 1.00 96.00 93 GLN A O 1
ATOM 682 N N . ASP A 1 94 ? -8.474 5.456 1.766 1.00 96.81 94 ASP A N 1
ATOM 683 C CA . ASP A 1 94 ? -7.203 4.995 2.317 1.00 96.81 94 ASP A CA 1
ATOM 684 C C . ASP A 1 94 ? -6.608 3.835 1.529 1.00 96.81 94 ASP A C 1
ATOM 686 O O . ASP A 1 94 ? -5.409 3.848 1.246 1.00 96.81 94 ASP A O 1
ATOM 690 N N . LYS A 1 95 ? -7.453 2.900 1.087 1.00 98.19 95 LYS A N 1
ATOM 691 C CA . LYS A 1 95 ? -7.086 1.847 0.138 1.00 98.19 95 LYS A CA 1
ATOM 692 C C . LYS A 1 95 ? -6.459 2.430 -1.130 1.00 98.19 95 LYS A C 1
ATOM 694 O O . LYS A 1 95 ? -5.337 2.073 -1.479 1.00 98.19 95 LYS A O 1
ATOM 699 N N . ASN A 1 96 ? -7.179 3.326 -1.808 1.00 97.88 96 ASN A N 1
ATOM 700 C CA . ASN A 1 96 ? -6.747 3.887 -3.090 1.00 97.88 96 ASN A CA 1
ATOM 701 C C . ASN A 1 96 ? -5.459 4.700 -2.934 1.00 97.88 96 ASN A C 1
ATOM 703 O O . ASN A 1 96 ? -4.551 4.600 -3.757 1.00 97.88 96 ASN A O 1
ATOM 707 N N . TRP A 1 97 ? -5.367 5.475 -1.853 1.00 97.94 97 TRP A N 1
ATOM 708 C CA . TRP A 1 97 ? -4.166 6.224 -1.517 1.00 97.94 97 TRP A CA 1
ATOM 709 C C . TRP A 1 97 ? -2.963 5.297 -1.307 1.00 97.94 97 TRP A C 1
ATOM 711 O O . TRP A 1 97 ? -1.922 5.505 -1.927 1.00 97.94 97 TRP A O 1
ATOM 721 N N . LEU A 1 98 ? -3.111 4.234 -0.507 1.00 98.44 98 LEU A N 1
ATOM 722 C CA . LEU A 1 98 ? -2.044 3.253 -0.283 1.00 98.44 98 LEU A CA 1
ATOM 723 C C . LEU A 1 98 ? -1.607 2.578 -1.583 1.00 98.44 98 LEU A C 1
ATOM 725 O O . LEU A 1 98 ? -0.407 2.450 -1.823 1.00 98.44 98 LEU A O 1
ATOM 729 N N . ALA A 1 99 ? -2.558 2.186 -2.431 1.00 98.50 99 ALA A N 1
ATOM 730 C CA . ALA A 1 99 ? -2.254 1.530 -3.696 1.00 98.50 99 ALA A CA 1
ATOM 731 C C . ALA A 1 99 ? -1.394 2.418 -4.607 1.00 98.50 99 ALA A C 1
ATOM 733 O O . ALA A 1 99 ? -0.365 1.969 -5.121 1.00 98.50 99 ALA A O 1
ATOM 734 N N . VAL A 1 100 ? -1.757 3.697 -4.751 1.00 98.25 100 VAL A N 1
ATOM 735 C CA . VAL A 1 100 ? -0.986 4.661 -5.553 1.00 98.25 100 VAL A CA 1
ATOM 736 C C . VAL A 1 100 ? 0.383 4.930 -4.931 1.00 98.25 100 VAL A C 1
ATOM 738 O O . VAL A 1 100 ? 1.382 4.977 -5.650 1.00 98.25 100 VAL A O 1
ATOM 741 N N . GLN A 1 101 ? 0.460 5.047 -3.608 1.00 98.12 101 GLN A N 1
ATOM 742 C CA . GLN A 1 101 ? 1.713 5.298 -2.896 1.00 98.12 101 GLN A CA 1
ATOM 743 C C . GLN A 1 101 ? 2.712 4.150 -3.029 1.00 98.12 101 GLN A C 1
ATOM 745 O O . GLN A 1 101 ? 3.874 4.385 -3.357 1.00 98.12 101 GLN A O 1
ATOM 750 N N . VAL A 1 102 ? 2.262 2.909 -2.829 1.00 98.25 102 VAL A N 1
ATOM 751 C CA . VAL A 1 102 ? 3.099 1.711 -2.990 1.00 98.25 102 VAL A CA 1
ATOM 752 C C . VAL A 1 102 ? 3.548 1.565 -4.442 1.00 98.25 102 VAL A C 1
ATOM 754 O O . VAL A 1 102 ? 4.731 1.348 -4.691 1.00 98.25 102 VAL A O 1
ATOM 757 N N . THR A 1 103 ? 2.640 1.766 -5.401 1.00 98.25 103 THR A N 1
ATOM 758 C CA . THR A 1 103 ? 2.975 1.732 -6.834 1.00 98.25 103 THR A CA 1
ATOM 759 C C . THR A 1 103 ? 4.043 2.769 -7.179 1.00 98.25 103 THR A C 1
ATOM 761 O O . THR A 1 103 ? 5.020 2.461 -7.859 1.00 98.25 103 THR A O 1
ATOM 764 N N . THR A 1 104 ? 3.878 3.998 -6.687 1.00 97.69 104 THR A N 1
ATOM 765 C CA . THR A 1 104 ? 4.813 5.102 -6.939 1.00 97.69 104 THR A CA 1
ATOM 766 C C . THR A 1 104 ? 6.168 4.828 -6.301 1.00 97.69 104 THR A C 1
ATOM 768 O O . THR A 1 104 ? 7.190 5.007 -6.953 1.00 97.69 104 THR A O 1
ATOM 771 N N . TRP A 1 105 ? 6.191 4.341 -5.058 1.00 97.06 105 TRP A N 1
ATOM 772 C CA . TRP A 1 105 ? 7.428 3.959 -4.382 1.00 97.06 105 TRP A CA 1
ATOM 773 C C . TRP A 1 105 ? 8.195 2.880 -5.156 1.00 97.06 105 TRP A C 1
ATOM 775 O O . TRP A 1 105 ? 9.378 3.067 -5.423 1.00 97.06 105 TRP A O 1
ATOM 785 N N . LEU A 1 106 ? 7.529 1.801 -5.578 1.00 97.38 106 LEU A N 1
ATOM 786 C CA . LEU A 1 106 ? 8.178 0.734 -6.344 1.00 97.38 106 LEU A CA 1
ATOM 787 C C . LEU A 1 106 ? 8.704 1.229 -7.697 1.00 97.38 106 LEU A C 1
ATOM 789 O O . LEU A 1 106 ? 9.803 0.865 -8.102 1.00 97.38 106 LEU A O 1
ATOM 793 N N . ASN A 1 107 ? 7.946 2.085 -8.385 1.00 96.81 107 ASN A N 1
ATOM 794 C CA . ASN A 1 107 ? 8.368 2.669 -9.659 1.00 96.81 107 ASN A CA 1
ATOM 795 C C . ASN A 1 107 ? 9.568 3.618 -9.524 1.00 96.81 107 ASN A C 1
ATOM 797 O O . ASN A 1 107 ? 10.341 3.722 -10.472 1.00 96.81 107 ASN A O 1
ATOM 801 N N . GLU A 1 108 ? 9.690 4.333 -8.401 1.00 95.19 108 GLU A N 1
ATOM 802 C CA . GLU A 1 108 ? 10.794 5.267 -8.146 1.00 95.19 108 GLU A CA 1
ATOM 803 C C . GLU A 1 108 ? 12.059 4.566 -7.630 1.00 95.19 108 GLU A C 1
ATOM 805 O O . GLU A 1 108 ? 13.159 4.953 -8.018 1.00 95.19 108 GLU A O 1
ATOM 810 N N . GLU A 1 109 ? 11.921 3.560 -6.762 1.00 94.31 109 GLU A N 1
ATOM 811 C CA . GLU A 1 109 ? 13.065 2.800 -6.230 1.00 94.31 109 GLU A CA 1
ATOM 812 C C . GLU A 1 109 ? 13.669 1.876 -7.299 1.00 94.31 109 GLU A C 1
ATOM 814 O O . GLU A 1 109 ? 14.879 1.652 -7.340 1.00 94.31 109 GLU A O 1
ATOM 819 N N . TRP A 1 110 ? 12.818 1.363 -8.188 1.00 93.19 110 TRP A N 1
ATOM 820 C CA . TRP A 1 110 ? 13.195 0.439 -9.249 1.00 93.19 110 TRP A CA 1
ATOM 821 C C . TRP A 1 110 ? 12.928 1.053 -10.628 1.00 93.19 110 TRP A C 1
ATOM 823 O O . TRP A 1 110 ? 13.162 2.233 -10.872 1.00 93.19 110 TRP A O 1
ATOM 833 N N . THR A 1 111 ? 12.500 0.236 -11.587 1.00 92.94 111 THR A N 1
ATOM 834 C CA . THR A 1 111 ? 12.020 0.700 -12.893 1.00 92.94 111 THR A CA 1
ATOM 835 C C . THR A 1 111 ? 10.499 0.584 -12.920 1.00 92.94 111 THR A C 1
ATOM 837 O O . THR A 1 111 ? 9.974 -0.359 -12.330 1.00 92.94 111 THR A O 1
ATOM 840 N N . PRO A 1 112 ? 9.768 1.485 -13.598 1.00 96.31 112 PRO A N 1
ATOM 841 C CA . PRO A 1 112 ? 8.328 1.346 -13.738 1.00 96.31 112 PRO A CA 1
ATOM 842 C C . PRO A 1 112 ? 7.925 0.013 -14.376 1.00 96.31 112 PRO A C 1
ATOM 844 O O . PRO A 1 112 ? 8.379 -0.311 -15.474 1.00 96.31 112 PRO A O 1
ATOM 847 N N . LEU A 1 113 ? 7.062 -0.738 -13.689 1.00 95.50 113 LEU A N 1
ATOM 848 C CA . LEU A 1 113 ? 6.558 -2.037 -14.132 1.00 95.50 113 LEU A CA 1
ATOM 849 C C . LEU A 1 113 ? 5.060 -2.157 -13.838 1.00 95.50 113 LEU A C 1
ATOM 851 O O . LEU A 1 113 ? 4.587 -1.732 -12.785 1.00 95.50 113 LEU A O 1
ATOM 855 N N . ASP A 1 114 ? 4.317 -2.815 -14.730 1.00 96.00 114 ASP A N 1
ATOM 856 C CA . ASP A 1 114 ? 2.867 -3.014 -14.574 1.00 96.00 114 ASP A CA 1
ATOM 857 C C . ASP A 1 114 ? 2.515 -3.825 -13.316 1.00 96.00 114 ASP A C 1
ATOM 859 O O . ASP A 1 114 ? 1.466 -3.623 -12.701 1.00 96.00 114 ASP A O 1
ATOM 863 N N . ILE A 1 115 ? 3.409 -4.728 -12.897 1.00 97.56 115 ILE A N 1
ATOM 864 C CA . ILE A 1 115 ? 3.228 -5.536 -11.687 1.00 97.56 115 ILE A CA 1
ATOM 865 C C . ILE A 1 115 ? 3.192 -4.671 -10.418 1.00 97.56 115 ILE A C 1
ATOM 867 O O . ILE A 1 115 ? 2.509 -5.028 -9.462 1.00 97.56 115 ILE A O 1
ATOM 871 N N . HIS A 1 116 ? 3.835 -3.498 -10.408 1.00 98.00 116 HIS A N 1
ATOM 872 C CA . HIS A 1 116 ? 3.831 -2.608 -9.243 1.00 98.00 116 HIS A CA 1
ATOM 873 C C . HIS A 1 116 ? 2.432 -2.078 -8.920 1.00 98.00 116 HIS A C 1
ATOM 875 O O . HIS A 1 116 ? 2.080 -1.978 -7.746 1.00 98.00 116 HIS A O 1
ATOM 881 N N . ALA A 1 117 ? 1.607 -1.817 -9.942 1.00 98.06 117 ALA A N 1
ATOM 882 C CA . ALA A 1 117 ? 0.211 -1.428 -9.743 1.00 98.06 117 ALA A CA 1
ATOM 883 C C . ALA A 1 117 ? -0.604 -2.554 -9.086 1.00 98.06 117 ALA A C 1
ATOM 885 O O . ALA A 1 117 ? -1.441 -2.301 -8.221 1.00 98.06 117 ALA A O 1
ATOM 886 N N . GLN A 1 118 ? -0.320 -3.808 -9.451 1.00 98.31 118 GLN A N 1
ATOM 887 C CA . GLN A 1 118 ? -0.971 -4.979 -8.858 1.00 98.31 118 GLN A CA 1
ATOM 888 C C . GLN A 1 118 ? -0.531 -5.196 -7.405 1.00 98.31 118 GLN A C 1
ATOM 890 O O . GLN A 1 118 ? -1.366 -5.509 -6.559 1.00 98.31 118 GLN A O 1
ATOM 895 N N . VAL A 1 119 ? 0.753 -4.974 -7.096 1.00 98.38 119 VAL A N 1
ATOM 896 C CA . VAL A 1 119 ? 1.266 -5.001 -5.715 1.00 98.38 119 VAL A CA 1
ATOM 897 C C . VAL A 1 119 ? 0.596 -3.917 -4.871 1.00 98.38 119 VAL A C 1
ATOM 899 O O . VAL A 1 119 ? 0.156 -4.197 -3.756 1.00 98.38 119 VAL A O 1
ATOM 902 N N . GLY A 1 120 ? 0.482 -2.696 -5.401 1.00 98.38 120 GLY A N 1
ATOM 903 C CA . GLY A 1 120 ? -0.196 -1.593 -4.724 1.00 98.38 120 GLY A CA 1
ATOM 904 C C . GLY A 1 120 ? -1.658 -1.913 -4.410 1.00 98.38 120 GLY A C 1
ATOM 905 O O . GLY A 1 120 ? -2.086 -1.766 -3.265 1.00 98.38 120 GLY A O 1
ATOM 906 N N . GLU A 1 121 ? -2.406 -2.411 -5.395 1.00 98.56 121 GLU A N 1
ATOM 907 C CA . GLU A 1 121 ? -3.805 -2.812 -5.208 1.00 98.56 121 GLU A CA 1
ATOM 908 C C . GLU A 1 121 ? -3.943 -3.930 -4.162 1.00 98.56 121 GLU A C 1
ATOM 910 O O . GLU A 1 121 ? -4.766 -3.827 -3.251 1.00 98.56 121 GLU A O 1
ATOM 915 N N . ALA A 1 122 ? -3.095 -4.962 -4.234 1.00 98.50 122 ALA A N 1
ATOM 916 C CA . ALA A 1 122 ? -3.097 -6.065 -3.274 1.00 98.50 122 ALA A CA 1
ATOM 917 C C . ALA A 1 122 ? -2.783 -5.595 -1.844 1.00 98.50 122 ALA A C 1
ATOM 919 O O . ALA A 1 122 ? -3.430 -6.032 -0.891 1.00 98.50 122 ALA A O 1
ATOM 920 N N . ALA A 1 123 ? -1.829 -4.673 -1.681 1.00 98.69 123 ALA A N 1
ATOM 921 C CA . ALA A 1 123 ? -1.504 -4.081 -0.387 1.00 98.69 123 ALA A CA 1
ATOM 922 C C . ALA A 1 123 ? -2.671 -3.249 0.175 1.00 98.69 123 ALA A C 1
ATOM 924 O O . ALA A 1 123 ? -2.981 -3.344 1.366 1.00 98.69 123 ALA A O 1
ATOM 925 N N . GLY A 1 124 ? -3.350 -2.474 -0.677 1.00 98.56 124 GLY A N 1
ATOM 926 C CA . GLY A 1 124 ? -4.542 -1.710 -0.305 1.00 98.56 124 GLY A CA 1
ATOM 927 C C . GLY A 1 124 ? -5.698 -2.610 0.142 1.00 98.56 124 GLY A C 1
ATOM 928 O O . GLY A 1 124 ? -6.285 -2.378 1.200 1.00 98.56 124 GLY A O 1
ATOM 929 N N . GLU A 1 125 ? -6.011 -3.659 -0.621 1.00 98.62 125 GLU A N 1
ATOM 930 C CA . GLU A 1 125 ? -7.036 -4.650 -0.253 1.00 98.62 125 GLU A CA 1
ATOM 931 C C . GLU A 1 125 ? -6.703 -5.343 1.074 1.00 98.62 125 GLU A C 1
ATOM 933 O O . GLU A 1 125 ? -7.560 -5.467 1.956 1.00 98.62 125 GLU A O 1
ATOM 938 N N . ALA A 1 126 ? -5.438 -5.725 1.264 1.00 98.56 126 ALA A N 1
ATOM 939 C CA . ALA A 1 126 ? -4.993 -6.355 2.498 1.00 98.56 126 ALA A CA 1
ATOM 940 C C . ALA A 1 126 ? -5.136 -5.426 3.714 1.00 98.56 126 ALA A C 1
ATOM 942 O O . ALA A 1 126 ? -5.571 -5.874 4.781 1.00 98.56 126 ALA A O 1
ATOM 943 N N . TYR A 1 127 ? -4.847 -4.131 3.544 1.00 98.69 127 TYR A N 1
ATOM 944 C CA . TYR A 1 127 ? -5.098 -3.107 4.557 1.00 98.69 127 TYR A CA 1
ATOM 945 C C . TYR A 1 127 ? -6.591 -3.003 4.896 1.00 98.69 127 TYR A C 1
ATOM 947 O O . TYR A 1 127 ? -6.953 -3.062 6.071 1.00 98.69 127 TYR A O 1
ATOM 955 N N . VAL A 1 128 ? -7.476 -2.920 3.896 1.00 98.62 128 VAL A N 1
ATOM 956 C CA . VAL A 1 128 ? -8.934 -2.872 4.119 1.00 98.62 128 VAL A CA 1
ATOM 957 C C . VAL A 1 128 ? -9.411 -4.091 4.904 1.00 98.62 128 VAL A C 1
ATOM 959 O O . VAL A 1 128 ? -10.196 -3.947 5.845 1.00 98.62 128 VAL A O 1
ATOM 962 N N . ALA A 1 129 ? -8.929 -5.282 4.549 1.00 98.31 129 ALA A N 1
ATOM 963 C CA . ALA A 1 129 ? -9.252 -6.511 5.260 1.00 98.31 129 ALA A CA 1
ATOM 964 C C . ALA A 1 129 ? -8.781 -6.471 6.725 1.00 98.31 129 ALA A C 1
ATOM 966 O O . ALA A 1 129 ? -9.562 -6.817 7.613 1.00 98.31 129 ALA A O 1
ATOM 967 N N . ALA A 1 130 ? -7.565 -5.981 6.993 1.00 98.31 130 ALA A N 1
ATOM 968 C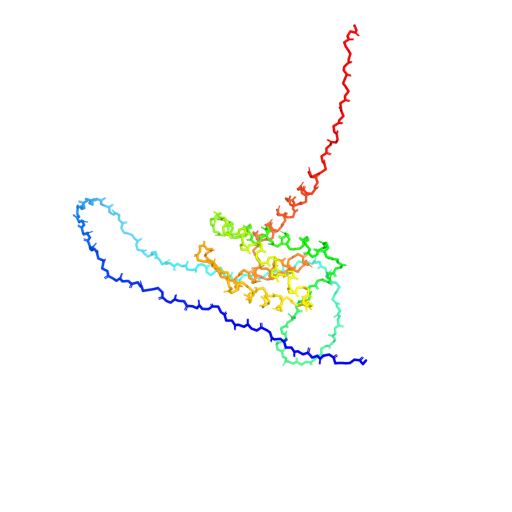 CA . ALA A 1 130 ? -7.046 -5.814 8.353 1.00 98.31 130 ALA A CA 1
ATOM 969 C C . ALA A 1 130 ? -7.903 -4.834 9.175 1.00 98.31 130 ALA A C 1
ATOM 971 O O . ALA A 1 130 ? -8.371 -5.171 10.262 1.00 98.31 130 ALA A O 1
ATOM 972 N N . ARG A 1 131 ? -8.211 -3.656 8.618 1.00 98.00 131 ARG A N 1
ATOM 973 C CA . ARG A 1 131 ? -9.059 -2.649 9.280 1.00 98.00 131 ARG A CA 1
ATOM 974 C C . ARG A 1 131 ? -10.466 -3.164 9.566 1.00 98.00 131 ARG A C 1
ATOM 976 O O . ARG A 1 131 ? -11.004 -2.923 10.641 1.00 98.00 131 ARG A O 1
ATOM 983 N N . ARG A 1 132 ? -11.066 -3.913 8.634 1.00 97.50 132 ARG A N 1
ATOM 984 C CA . ARG A 1 132 ? -12.387 -4.541 8.830 1.00 97.50 132 ARG A CA 1
ATOM 985 C C . ARG A 1 132 ? -12.370 -5.650 9.879 1.00 97.50 132 ARG A C 1
ATOM 987 O O . ARG A 1 132 ? -13.397 -5.884 10.510 1.00 97.50 132 ARG A O 1
ATOM 994 N N . ALA A 1 133 ? -11.230 -6.307 10.080 1.00 97.19 133 ALA A N 1
ATOM 995 C CA . ALA A 1 133 ? -11.035 -7.275 11.154 1.00 97.19 133 ALA A CA 1
ATOM 996 C C . ALA A 1 133 ? -10.845 -6.618 12.537 1.00 97.19 133 ALA A C 1
ATOM 998 O O . ALA A 1 133 ? -10.745 -7.334 13.531 1.00 97.19 133 ALA A O 1
ATOM 999 N N . GLY A 1 134 ? -10.843 -5.281 12.612 1.00 96.69 134 GLY A N 1
ATOM 1000 C CA . GLY A 1 134 ? -10.658 -4.528 13.852 1.00 96.69 134 GLY A CA 1
ATOM 1001 C C . GLY A 1 134 ? -9.194 -4.320 14.226 1.00 96.69 134 GLY A C 1
ATOM 1002 O O . GLY A 1 134 ? -8.909 -4.042 15.387 1.00 96.69 134 GLY A O 1
ATOM 1003 N N . GLU A 1 135 ? -8.271 -4.479 13.273 1.00 97.56 135 GLU A N 1
ATOM 1004 C CA . GLU A 1 135 ? -6.857 -4.241 13.528 1.00 97.56 135 GLU A CA 1
ATOM 1005 C C . GLU A 1 135 ? -6.540 -2.744 13.470 1.00 97.56 135 GLU A C 1
ATOM 1007 O O . GLU A 1 135 ? -6.513 -2.117 12.400 1.00 97.56 135 GLU A O 1
ATOM 1012 N N . ASP A 1 136 ? -6.319 -2.177 14.653 1.00 96.50 136 ASP A N 1
ATOM 1013 C CA . ASP A 1 136 ? -6.067 -0.755 14.843 1.00 96.50 136 ASP A CA 1
ATOM 1014 C C . ASP A 1 136 ? -4.595 -0.411 15.076 1.00 96.50 136 ASP A C 1
ATOM 1016 O O . ASP A 1 136 ? -4.196 0.745 14.900 1.00 96.50 136 ASP A O 1
ATOM 1020 N N . GLU A 1 137 ? -3.788 -1.412 15.408 1.00 97.19 137 GLU A N 1
ATOM 1021 C CA . GLU A 1 137 ? -2.383 -1.276 15.758 1.00 97.19 137 GLU A CA 1
ATOM 1022 C C . GLU A 1 137 ? -1.495 -1.465 14.522 1.00 97.19 137 GLU A C 1
ATOM 1024 O O . GLU A 1 137 ? -1.724 -2.358 13.706 1.00 97.19 137 GLU A O 1
ATOM 1029 N N . VAL A 1 138 ? -0.477 -0.616 14.340 1.00 96.56 138 VAL A N 1
ATOM 1030 C CA . VAL A 1 138 ? 0.352 -0.649 13.120 1.00 96.56 138 VAL A CA 1
ATOM 1031 C C . VAL A 1 138 ? 1.102 -1.967 12.960 1.00 96.56 138 VAL A C 1
ATOM 1033 O O . VAL A 1 138 ? 1.147 -2.487 11.848 1.00 96.56 138 VAL A O 1
ATOM 1036 N N . GLY A 1 139 ? 1.665 -2.529 14.030 1.00 96.38 139 GLY A N 1
ATOM 1037 C CA . GLY A 1 139 ? 2.314 -3.841 13.986 1.00 96.38 139 GLY A CA 1
ATOM 1038 C C . GLY A 1 139 ? 1.348 -4.963 13.590 1.00 96.38 139 GLY A C 1
ATOM 1039 O O . GLY A 1 139 ? 1.691 -5.813 12.766 1.00 96.38 139 GLY A O 1
ATOM 1040 N N . GLY A 1 140 ? 0.120 -4.939 14.098 1.00 97.88 140 GLY A N 1
ATOM 1041 C CA . GLY A 1 140 ? -0.947 -5.849 13.700 1.00 97.88 140 GLY A CA 1
ATOM 1042 C C . GLY A 1 140 ? -1.331 -5.684 12.228 1.00 97.88 140 GLY A C 1
ATOM 1043 O O . GLY A 1 140 ? -1.394 -6.675 11.494 1.00 97.88 140 GLY A O 1
ATOM 1044 N N . VAL A 1 141 ? -1.497 -4.442 11.754 1.00 98.19 141 VAL A N 1
ATOM 1045 C CA . VAL A 1 141 ? -1.760 -4.150 10.333 1.00 98.19 141 VAL A CA 1
ATOM 1046 C C . VAL A 1 141 ? -0.612 -4.654 9.458 1.00 98.19 141 VAL A C 1
ATOM 1048 O O . VAL A 1 141 ? -0.865 -5.306 8.446 1.00 98.19 141 VAL A O 1
ATOM 1051 N N . LEU A 1 142 ? 0.641 -4.415 9.853 1.00 98.06 142 LEU A N 1
ATOM 1052 C CA . LEU A 1 142 ? 1.839 -4.894 9.162 1.00 98.06 142 LEU A CA 1
ATOM 1053 C C . LEU A 1 142 ? 1.804 -6.413 9.002 1.00 98.06 142 LEU A C 1
ATOM 1055 O O . LEU A 1 142 ? 1.949 -6.924 7.891 1.00 98.06 142 LEU A O 1
ATOM 1059 N N . LEU A 1 143 ? 1.579 -7.141 10.098 1.00 98.31 143 LEU A N 1
ATOM 1060 C CA . LEU A 1 143 ? 1.522 -8.602 10.077 1.00 98.31 143 LEU A CA 1
ATOM 1061 C C . LEU A 1 143 ? 0.356 -9.112 9.225 1.00 98.31 143 LEU A C 1
ATOM 1063 O O . LEU A 1 143 ? 0.533 -10.073 8.471 1.00 98.31 143 LEU A O 1
ATOM 1067 N N . ALA A 1 144 ? -0.812 -8.472 9.299 1.00 98.31 144 ALA A N 1
ATOM 1068 C CA . ALA A 1 144 ? -1.982 -8.836 8.507 1.00 98.31 144 ALA A CA 1
ATOM 1069 C C . ALA A 1 144 ? -1.760 -8.605 7.002 1.00 98.31 144 ALA A C 1
ATOM 1071 O O . ALA A 1 144 ? -2.095 -9.476 6.193 1.00 98.31 144 ALA A O 1
ATOM 1072 N N . VAL A 1 145 ? -1.161 -7.471 6.625 1.00 98.56 145 VAL A N 1
ATOM 1073 C CA . VAL A 1 145 ? -0.813 -7.149 5.233 1.00 98.56 145 VAL A CA 1
ATOM 1074 C C . VAL A 1 145 ? 0.262 -8.102 4.719 1.00 98.56 145 VAL A C 1
ATOM 1076 O O . VAL A 1 145 ? 0.064 -8.746 3.691 1.00 98.56 145 VAL A O 1
ATOM 1079 N N . GLY A 1 146 ? 1.362 -8.267 5.459 1.00 98.31 146 GLY A N 1
ATOM 1080 C CA . GLY A 1 146 ? 2.457 -9.161 5.080 1.00 98.31 146 GLY A CA 1
ATOM 1081 C C . GLY A 1 146 ? 1.987 -10.602 4.890 1.00 98.31 146 GLY A C 1
ATOM 1082 O O . GLY A 1 146 ? 2.329 -11.232 3.893 1.00 98.31 146 GLY A O 1
ATOM 1083 N N . SER A 1 147 ? 1.125 -11.095 5.787 1.00 98.00 147 SER A N 1
ATOM 1084 C CA . SER A 1 147 ? 0.551 -12.444 5.694 1.00 98.00 147 SER A CA 1
ATOM 1085 C C . SER A 1 147 ? -0.322 -12.631 4.455 1.00 98.00 147 SER A C 1
ATOM 1087 O O . SER A 1 147 ? -0.247 -13.676 3.812 1.00 98.00 147 SER A O 1
ATOM 1089 N N . GLN A 1 148 ? -1.137 -11.635 4.097 1.00 97.75 148 GLN A N 1
ATOM 1090 C CA . GLN A 1 148 ? -1.963 -11.702 2.889 1.00 97.75 148 GLN A CA 1
ATOM 1091 C C . GLN A 1 148 ? -1.127 -11.640 1.612 1.00 97.75 148 GLN A C 1
ATOM 1093 O O . GLN A 1 148 ? -1.452 -12.312 0.637 1.00 97.75 148 GLN A O 1
ATOM 1098 N N . LEU A 1 149 ? -0.025 -10.893 1.623 1.00 98.06 149 LEU A N 1
ATOM 1099 C CA . LEU A 1 149 ? 0.857 -10.792 0.466 1.00 98.06 149 LEU A CA 1
ATOM 1100 C C . LEU A 1 149 ? 1.707 -12.051 0.240 1.00 98.06 149 LEU A C 1
ATOM 1102 O O . LEU A 1 149 ? 2.229 -12.215 -0.853 1.00 98.06 149 LEU A O 1
ATOM 1106 N N . LEU A 1 150 ? 1.801 -12.996 1.183 1.00 95.94 150 LEU A N 1
ATOM 1107 C CA . LEU A 1 150 ? 2.584 -14.233 0.998 1.00 95.94 150 LEU A CA 1
ATOM 1108 C C . LEU A 1 150 ? 2.167 -15.084 -0.213 1.00 95.94 150 LEU A C 1
ATOM 1110 O O . LEU A 1 150 ? 2.963 -15.895 -0.681 1.00 95.94 150 LEU A O 1
ATOM 1114 N N . VAL A 1 151 ? 0.930 -14.939 -0.698 1.00 94.88 151 VAL A N 1
ATOM 1115 C CA . VAL A 1 151 ? 0.425 -15.681 -1.867 1.00 94.88 151 VAL A CA 1
ATOM 1116 C C . VAL A 1 151 ? 0.618 -14.938 -3.192 1.00 94.88 151 VAL A C 1
ATOM 1118 O O . VAL A 1 151 ? 0.302 -15.494 -4.242 1.00 94.88 151 VAL A O 1
ATOM 1121 N N . PHE A 1 152 ? 1.101 -13.693 -3.156 1.00 96.00 152 PHE A N 1
ATOM 1122 C CA . PHE A 1 152 ? 1.370 -12.893 -4.346 1.00 96.00 152 PHE A CA 1
ATOM 1123 C C . PHE A 1 152 ? 2.707 -13.305 -4.980 1.00 96.00 152 PHE A C 1
ATOM 1125 O O . PHE A 1 152 ? 3.684 -13.569 -4.278 1.00 96.00 152 PHE A O 1
ATOM 1132 N N . ASP A 1 153 ? 2.757 -13.355 -6.312 1.00 96.12 153 ASP A N 1
ATOM 1133 C CA . ASP A 1 153 ? 3.989 -13.653 -7.044 1.00 96.12 153 ASP A CA 1
ATOM 1134 C C . ASP A 1 153 ? 4.837 -12.387 -7.219 1.00 96.12 153 ASP A C 1
ATOM 1136 O O . ASP A 1 153 ? 4.525 -11.505 -8.017 1.00 96.12 153 ASP A O 1
ATOM 1140 N N . PHE A 1 154 ? 5.919 -12.298 -6.449 1.00 96.31 154 PHE A N 1
ATOM 1141 C CA . PHE A 1 154 ? 6.818 -11.147 -6.438 1.00 96.31 154 PHE A CA 1
ATOM 1142 C C . PHE A 1 154 ? 8.000 -11.260 -7.416 1.00 96.31 154 PHE A C 1
ATOM 1144 O O . PHE A 1 154 ? 8.868 -10.385 -7.380 1.00 96.31 154 PHE A O 1
ATOM 1151 N N . HIS A 1 155 ? 8.068 -12.292 -8.271 1.00 94.25 155 HIS A N 1
ATOM 1152 C CA . HIS A 1 155 ? 9.257 -12.606 -9.083 1.00 94.25 155 HIS A CA 1
ATOM 1153 C C . HIS A 1 155 ? 9.885 -11.392 -9.792 1.00 94.25 155 HIS A C 1
ATOM 1155 O O . HIS A 1 155 ? 11.099 -11.203 -9.716 1.00 94.25 155 HIS A O 1
ATOM 1161 N N . ASP A 1 156 ? 9.055 -10.537 -10.395 1.00 92.94 156 ASP A N 1
ATOM 1162 C CA . ASP A 1 156 ? 9.494 -9.387 -11.198 1.00 92.94 156 ASP A CA 1
ATOM 1163 C C . ASP A 1 156 ? 9.547 -8.056 -10.422 1.00 92.94 156 ASP A C 1
ATOM 1165 O O . ASP A 1 156 ? 9.851 -7.013 -10.992 1.00 92.94 156 ASP A O 1
ATOM 1169 N N . THR A 1 157 ? 9.231 -8.060 -9.124 1.00 91.69 157 THR A N 1
ATOM 1170 C CA . THR A 1 157 ? 9.048 -6.830 -8.322 1.00 91.69 157 THR A CA 1
ATOM 1171 C C . THR A 1 157 ? 10.300 -6.380 -7.566 1.00 91.69 157 THR A C 1
ATOM 1173 O O . THR A 1 157 ? 10.316 -5.284 -7.013 1.00 91.69 157 THR A O 1
ATOM 1176 N N . PHE A 1 158 ? 11.327 -7.234 -7.493 1.00 92.25 158 PHE A N 1
ATOM 1177 C CA . PHE A 1 158 ? 12.561 -7.021 -6.716 1.00 92.25 158 PHE A CA 1
ATOM 1178 C C . PHE A 1 158 ? 12.373 -6.816 -5.201 1.00 92.25 158 PHE A C 1
ATOM 1180 O O . PHE A 1 158 ? 13.342 -6.524 -4.502 1.00 92.25 158 PHE A O 1
ATOM 1187 N N . VAL A 1 159 ? 11.161 -7.028 -4.684 1.00 96.19 159 VAL A N 1
ATOM 1188 C CA . VAL A 1 159 ? 10.818 -6.961 -3.258 1.00 96.19 159 VAL A CA 1
ATOM 1189 C C . VAL A 1 159 ? 10.007 -8.189 -2.844 1.00 96.19 159 VAL A C 1
ATOM 1191 O O . VAL A 1 159 ? 9.668 -9.034 -3.666 1.00 96.19 159 VAL A O 1
ATOM 1194 N N . ASN A 1 160 ? 9.673 -8.308 -1.563 1.00 96.94 160 ASN A N 1
ATOM 1195 C CA . ASN A 1 160 ? 8.741 -9.308 -1.048 1.00 96.94 160 ASN A CA 1
ATOM 1196 C C . ASN A 1 160 ? 7.566 -8.676 -0.279 1.00 96.94 160 ASN A C 1
ATOM 1198 O O . ASN A 1 160 ? 7.557 -7.486 0.040 1.00 96.94 160 ASN A O 1
ATOM 1202 N N . GLY A 1 161 ? 6.573 -9.499 0.070 1.00 97.56 161 GLY A N 1
ATOM 1203 C CA . GLY A 1 161 ? 5.362 -9.040 0.757 1.00 97.56 161 GLY A CA 1
ATOM 1204 C C . GLY A 1 161 ? 5.601 -8.359 2.109 1.00 97.56 161 GLY A C 1
ATOM 1205 O O . GLY A 1 161 ? 4.869 -7.435 2.454 1.00 97.56 161 GLY A O 1
ATOM 1206 N N . PHE A 1 162 ? 6.635 -8.748 2.862 1.00 97.75 162 PHE A N 1
ATOM 1207 C CA . PHE A 1 162 ? 6.964 -8.093 4.133 1.00 97.75 162 PHE A CA 1
ATOM 1208 C C . PHE A 1 162 ? 7.676 -6.754 3.937 1.00 97.75 162 PHE A C 1
ATOM 1210 O O . PHE A 1 162 ? 7.453 -5.834 4.719 1.00 97.75 162 PHE A O 1
ATOM 1217 N N . GLU A 1 163 ? 8.478 -6.598 2.885 1.00 97.50 163 GLU A N 1
ATOM 1218 C CA . GLU A 1 163 ? 9.049 -5.294 2.523 1.00 97.50 163 GLU A CA 1
ATOM 1219 C C . GLU A 1 163 ? 7.945 -4.304 2.137 1.00 97.50 163 GLU A C 1
ATOM 1221 O O . GLU A 1 163 ? 7.938 -3.166 2.612 1.00 97.50 163 GLU A O 1
ATOM 1226 N N . VAL A 1 164 ? 6.951 -4.764 1.372 1.00 98.31 164 VAL A N 1
ATOM 1227 C CA . VAL A 1 164 ? 5.757 -3.969 1.056 1.00 98.31 164 VAL A CA 1
ATOM 1228 C C . VAL A 1 164 ? 4.955 -3.650 2.321 1.00 98.31 164 VAL A C 1
ATOM 1230 O O . VAL A 1 164 ? 4.578 -2.498 2.521 1.00 98.31 164 VAL A O 1
ATOM 1233 N N . ALA A 1 165 ? 4.732 -4.617 3.216 1.00 98.44 165 ALA A N 1
ATOM 1234 C CA . ALA A 1 165 ? 4.008 -4.388 4.472 1.00 98.44 165 ALA A CA 1
ATOM 1235 C C . ALA A 1 165 ? 4.718 -3.388 5.405 1.00 98.44 165 ALA A C 1
ATOM 1237 O O . ALA A 1 165 ? 4.070 -2.538 6.026 1.00 98.44 165 ALA A O 1
ATOM 1238 N N . ASN A 1 166 ? 6.052 -3.438 5.463 1.00 96.50 166 ASN A N 1
ATOM 1239 C CA . ASN A 1 166 ? 6.858 -2.455 6.184 1.00 96.50 166 ASN A CA 1
ATOM 1240 C C . ASN A 1 166 ? 6.657 -1.053 5.596 1.00 96.50 166 ASN A C 1
ATOM 1242 O O . ASN A 1 166 ? 6.395 -0.109 6.344 1.00 96.50 166 ASN A O 1
ATOM 1246 N N . LYS A 1 167 ? 6.700 -0.917 4.262 1.00 97.00 167 LYS A N 1
ATOM 1247 C CA . LYS A 1 167 ? 6.445 0.372 3.606 1.00 97.00 167 LYS A CA 1
ATOM 1248 C C . LYS A 1 167 ? 5.009 0.857 3.828 1.00 97.00 167 LYS A C 1
ATOM 1250 O O . LYS A 1 167 ? 4.811 2.037 4.093 1.00 97.00 167 LYS A O 1
ATOM 1255 N N . VAL A 1 168 ? 4.006 -0.023 3.789 1.00 98.00 168 VAL A N 1
ATOM 1256 C CA . VAL A 1 168 ? 2.608 0.327 4.118 1.00 98.00 168 VAL A CA 1
ATOM 1257 C C . VAL A 1 168 ? 2.506 0.913 5.527 1.00 98.00 168 VAL A C 1
ATOM 1259 O O . VAL A 1 168 ? 1.845 1.931 5.723 1.00 98.00 168 VAL A O 1
ATOM 1262 N N . SER A 1 169 ? 3.198 0.318 6.496 1.00 96.50 169 SER A N 1
ATOM 1263 C CA . SER A 1 169 ? 3.209 0.789 7.886 1.00 96.50 169 SER A CA 1
ATOM 1264 C C . SER A 1 169 ? 3.821 2.186 8.011 1.00 96.50 169 SER A C 1
ATOM 1266 O O . SER A 1 169 ? 3.235 3.069 8.636 1.00 96.50 169 SER A O 1
ATOM 1268 N N . GLU A 1 170 ? 4.953 2.416 7.342 1.00 95.25 170 GLU A N 1
ATOM 1269 C CA . GLU A 1 170 ? 5.606 3.727 7.251 1.00 95.25 170 GLU A CA 1
ATOM 1270 C C . GLU A 1 170 ? 4.674 4.790 6.647 1.00 95.25 170 GLU A C 1
ATOM 1272 O O . GLU A 1 170 ? 4.508 5.871 7.214 1.00 95.25 170 GLU A O 1
ATOM 1277 N N . LEU A 1 171 ? 4.017 4.466 5.530 1.00 96.19 171 LEU A N 1
ATOM 1278 C CA . LEU A 1 171 ? 3.078 5.356 4.845 1.00 96.19 171 LEU A CA 1
ATOM 1279 C C . LEU A 1 171 ? 1.878 5.714 5.733 1.00 96.19 171 LEU A C 1
ATOM 1281 O O . LEU A 1 171 ? 1.491 6.881 5.807 1.00 96.19 171 LEU A O 1
ATOM 1285 N N . LEU A 1 172 ? 1.304 4.736 6.435 1.00 95.75 172 LEU A N 1
ATOM 1286 C CA . LEU A 1 172 ? 0.186 4.958 7.353 1.00 95.75 172 LEU A CA 1
ATOM 1287 C C . LEU A 1 172 ? 0.577 5.862 8.528 1.00 95.75 172 LEU A C 1
ATOM 1289 O O . LEU A 1 172 ? -0.175 6.771 8.884 1.00 95.75 172 LEU A O 1
ATOM 1293 N N . MET A 1 173 ? 1.764 5.653 9.099 1.00 94.25 173 MET A N 1
ATOM 1294 C CA . MET A 1 173 ? 2.295 6.499 10.168 1.00 94.25 173 MET A CA 1
ATOM 1295 C C . MET A 1 173 ? 2.552 7.932 9.685 1.00 94.25 173 MET A C 1
ATOM 1297 O O . MET A 1 173 ? 2.129 8.880 10.350 1.00 94.25 173 MET A O 1
ATOM 1301 N N . LEU A 1 174 ? 3.169 8.103 8.509 1.00 93.12 174 LEU A N 1
ATOM 1302 C CA . LEU A 1 174 ? 3.375 9.418 7.893 1.00 93.12 174 LEU A CA 1
ATOM 1303 C C . LEU A 1 174 ? 2.047 10.145 7.666 1.00 93.12 174 LEU A C 1
ATOM 1305 O O . LEU A 1 174 ? 1.918 11.325 7.997 1.00 93.12 174 LEU A O 1
ATOM 1309 N N . ARG A 1 175 ? 1.036 9.432 7.164 1.00 92.75 175 ARG A N 1
ATOM 1310 C CA . ARG A 1 175 ? -0.299 9.991 6.934 1.00 92.75 175 ARG A CA 1
ATOM 1311 C C . ARG A 1 175 ? -1.016 10.374 8.227 1.00 92.75 175 ARG A C 1
ATOM 1313 O O . ARG A 1 175 ? -1.744 11.363 8.252 1.00 92.75 175 ARG A O 1
ATOM 1320 N N . ALA A 1 176 ? -0.773 9.640 9.310 1.00 92.00 176 ALA A N 1
ATOM 1321 C CA . ALA A 1 176 ? -1.239 9.991 10.650 1.00 92.00 176 ALA A CA 1
ATOM 1322 C C . ALA A 1 176 ? -0.456 11.165 11.283 1.00 92.00 176 ALA A C 1
ATOM 1324 O O . ALA A 1 176 ? -0.772 11.584 12.397 1.00 92.00 176 ALA A O 1
ATOM 1325 N N . GLY A 1 177 ? 0.550 11.714 10.592 1.00 89.69 177 GLY A N 1
ATOM 1326 C CA . GLY A 1 177 ? 1.369 12.830 11.063 1.00 89.69 177 GLY A CA 1
ATOM 1327 C C . GLY A 1 177 ? 2.503 12.420 12.004 1.00 89.69 177 GLY A C 1
ATOM 1328 O O . GLY A 1 177 ? 3.057 13.278 12.693 1.00 89.69 177 GLY A O 1
ATOM 1329 N N . CYS A 1 178 ? 2.846 11.131 12.055 1.00 87.62 178 CYS A N 1
ATOM 1330 C CA . CYS A 1 178 ? 3.982 10.631 12.817 1.00 87.62 178 CYS A CA 1
ATOM 1331 C C . CYS A 1 178 ? 5.282 10.803 12.021 1.00 87.62 178 CYS A C 1
ATOM 1333 O O . CYS A 1 178 ? 5.344 10.491 10.831 1.00 87.62 178 CYS A O 1
ATOM 1335 N N . ASP A 1 179 ? 6.330 11.284 12.689 1.00 82.50 179 ASP A N 1
ATOM 1336 C CA . ASP A 1 179 ? 7.671 11.350 12.116 1.00 82.50 179 ASP A CA 1
ATOM 1337 C C . ASP A 1 179 ? 8.371 10.001 12.317 1.00 82.50 179 ASP A C 1
ATOM 1339 O O . ASP A 1 179 ? 8.711 9.625 13.439 1.00 82.50 179 ASP A O 1
ATOM 1343 N N . VAL A 1 180 ? 8.551 9.244 11.235 1.00 83.69 180 VAL A N 1
ATOM 1344 C CA . VAL A 1 180 ? 9.158 7.909 11.289 1.00 83.69 180 VAL A CA 1
ATOM 1345 C C . VAL A 1 180 ? 10.669 8.043 11.102 1.00 83.69 180 VAL A C 1
ATOM 1347 O O . VAL A 1 180 ? 11.132 8.568 10.088 1.00 83.69 180 VAL A O 1
ATOM 1350 N N . CYS A 1 181 ? 11.449 7.524 12.055 1.00 74.50 181 CYS A N 1
ATOM 1351 C CA . CYS A 1 181 ? 12.908 7.694 12.130 1.00 74.50 181 CYS A CA 1
ATOM 1352 C C . CYS A 1 181 ? 13.711 7.105 10.954 1.00 74.50 181 CYS A C 1
ATOM 1354 O O . CYS A 1 181 ? 14.905 7.377 10.839 1.00 74.50 181 CYS A O 1
ATOM 1356 N N . CYS A 1 182 ? 13.069 6.324 10.085 1.00 74.62 182 CYS A N 1
ATOM 1357 C CA . CYS A 1 182 ? 13.679 5.666 8.931 1.00 74.62 182 CYS A CA 1
ATOM 1358 C C . CYS A 1 182 ? 13.140 6.176 7.583 1.00 74.62 182 CYS A C 1
ATOM 1360 O O . CYS A 1 182 ? 13.423 5.561 6.559 1.00 74.62 182 CYS A O 1
ATOM 136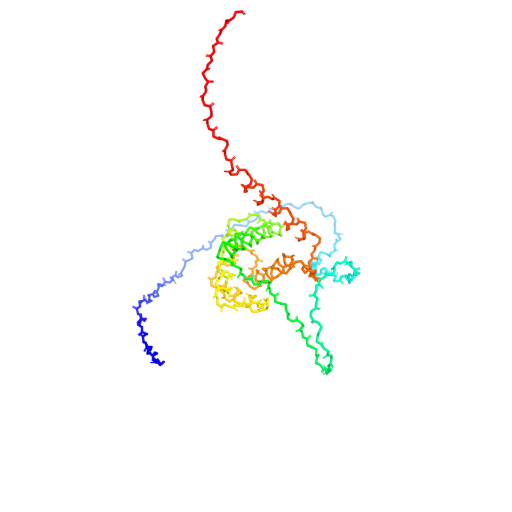2 N N . THR A 1 183 ? 12.378 7.275 7.569 1.00 81.50 183 THR A N 1
ATOM 1363 C CA . THR A 1 183 ? 11.899 7.891 6.319 1.00 81.50 183 THR A CA 1
ATOM 1364 C C . THR A 1 183 ? 12.966 8.788 5.707 1.00 81.50 183 THR A C 1
ATOM 1366 O O . THR A 1 183 ? 13.623 9.566 6.404 1.00 81.50 183 THR A O 1
ATOM 1369 N N . SER A 1 184 ? 13.151 8.696 4.392 1.00 84.00 184 SER A N 1
ATOM 1370 C CA . SER A 1 184 ? 13.979 9.654 3.663 1.00 84.00 184 SER A CA 1
ATOM 1371 C C . SER A 1 184 ? 13.197 10.938 3.361 1.00 84.00 184 SER A C 1
ATOM 1373 O O . SER A 1 184 ? 11.967 10.982 3.431 1.00 84.00 184 SER A O 1
ATOM 1375 N N . VAL A 1 185 ? 13.911 12.009 3.003 1.00 86.81 185 VAL A N 1
ATOM 1376 C CA . VAL A 1 185 ? 13.272 13.230 2.481 1.00 86.81 185 VAL A CA 1
ATOM 1377 C C . VAL A 1 185 ? 12.455 12.899 1.228 1.00 86.81 185 VAL A C 1
ATOM 1379 O O . VAL A 1 185 ? 11.326 13.367 1.101 1.00 86.81 185 VAL A O 1
ATOM 1382 N N . ASP A 1 186 ? 12.976 12.009 0.381 1.00 87.12 186 ASP A N 1
ATOM 1383 C CA . ASP A 1 186 ? 12.325 11.567 -0.852 1.00 87.12 186 ASP A CA 1
ATOM 1384 C C . ASP A 1 186 ? 10.974 10.884 -0.574 1.00 87.12 186 ASP A C 1
ATOM 1386 O O . ASP A 1 186 ? 10.003 11.13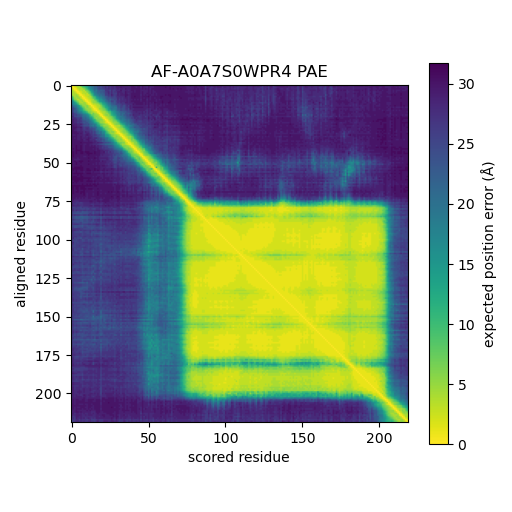5 -1.287 1.00 87.12 186 ASP A O 1
ATOM 1390 N N . ASP A 1 187 ? 10.869 10.086 0.500 1.00 87.62 187 ASP A N 1
ATOM 1391 C CA . ASP A 1 187 ? 9.605 9.454 0.914 1.00 87.62 187 ASP A CA 1
ATOM 1392 C C . ASP A 1 187 ? 8.545 10.495 1.296 1.00 87.62 187 ASP A C 1
ATOM 1394 O O . ASP A 1 187 ? 7.384 10.397 0.891 1.00 87.62 187 ASP A O 1
ATOM 1398 N N . ARG A 1 188 ? 8.944 11.527 2.047 1.00 89.94 188 ARG A N 1
ATOM 1399 C CA . ARG A 1 188 ? 8.036 12.600 2.480 1.00 89.94 188 ARG A CA 1
ATOM 1400 C C . ARG A 1 188 ? 7.567 13.434 1.297 1.00 89.94 188 ARG A C 1
ATOM 1402 O O . ARG A 1 188 ? 6.386 13.753 1.195 1.00 89.94 188 ARG A O 1
ATOM 1409 N N . GLU A 1 189 ? 8.483 13.783 0.402 1.00 92.19 189 GLU A N 1
ATOM 1410 C CA . GLU A 1 189 ? 8.142 14.528 -0.804 1.00 92.19 189 GLU A CA 1
ATOM 1411 C C . GLU A 1 189 ? 7.250 13.705 -1.737 1.00 92.19 189 GLU A C 1
ATOM 1413 O O . GLU A 1 189 ? 6.328 14.263 -2.328 1.00 92.19 189 GLU A O 1
ATOM 1418 N N . ARG A 1 190 ? 7.460 12.384 -1.836 1.00 93.81 190 ARG A N 1
ATOM 1419 C CA . ARG A 1 190 ? 6.586 11.485 -2.604 1.00 93.81 190 ARG A CA 1
ATOM 1420 C C . ARG A 1 190 ? 5.155 11.516 -2.090 1.00 93.81 190 ARG A C 1
ATOM 1422 O O . ARG A 1 190 ? 4.246 11.686 -2.897 1.00 93.81 190 ARG A O 1
ATOM 1429 N N . VAL A 1 191 ? 4.964 11.406 -0.772 1.00 93.00 191 VAL A N 1
ATOM 1430 C CA . VAL A 1 191 ? 3.635 11.504 -0.147 1.00 93.00 191 VAL A CA 1
ATOM 1431 C C . VAL A 1 191 ? 2.934 12.795 -0.556 1.00 93.00 191 VAL A C 1
ATOM 1433 O O . VAL A 1 191 ? 1.808 12.743 -1.037 1.00 93.00 191 VAL A O 1
ATOM 1436 N N . LEU A 1 192 ? 3.623 13.932 -0.454 1.00 92.94 192 LEU A N 1
ATOM 1437 C CA . LEU A 1 192 ? 3.052 15.228 -0.824 1.00 92.94 192 LEU A CA 1
ATOM 1438 C C . LEU A 1 192 ? 2.696 15.302 -2.316 1.00 92.94 192 LEU A C 1
ATOM 1440 O O . LEU A 1 192 ? 1.605 15.744 -2.664 1.00 92.94 192 LEU A O 1
ATOM 1444 N N . ARG A 1 193 ? 3.582 14.823 -3.203 1.00 94.56 193 ARG A N 1
ATOM 1445 C CA . ARG A 1 193 ? 3.321 14.804 -4.654 1.00 94.56 193 ARG A CA 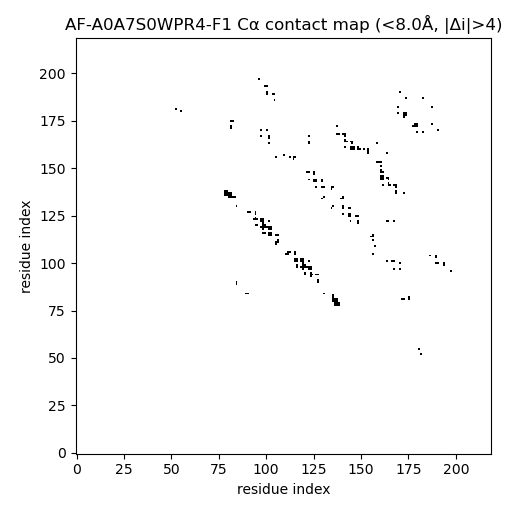1
ATOM 1446 C C . ARG A 1 193 ? 2.103 13.953 -5.009 1.00 94.56 193 ARG A C 1
ATOM 1448 O O . ARG A 1 193 ? 1.324 14.339 -5.878 1.00 94.56 193 ARG A O 1
ATOM 1455 N N . VAL A 1 194 ? 1.952 12.795 -4.371 1.00 93.81 194 VAL A N 1
ATOM 1456 C CA . VAL A 1 194 ? 0.816 11.898 -4.614 1.00 93.81 194 VAL A CA 1
ATOM 1457 C C . VAL A 1 194 ? -0.475 12.472 -4.037 1.00 93.81 194 VAL A C 1
ATOM 1459 O O . VAL A 1 194 ? -1.501 12.403 -4.712 1.00 93.81 194 VAL A O 1
ATOM 1462 N N . ASP A 1 195 ? -0.430 13.093 -2.858 1.00 93.06 195 ASP A N 1
ATOM 1463 C CA . ASP A 1 195 ? -1.579 13.794 -2.273 1.00 93.06 195 ASP A CA 1
ATOM 1464 C C . ASP A 1 195 ? -2.085 14.904 -3.204 1.00 93.06 195 ASP A C 1
ATOM 1466 O O . ASP A 1 195 ? -3.278 14.952 -3.517 1.00 93.06 195 ASP A O 1
ATOM 1470 N N . ASP A 1 196 ? -1.177 15.740 -3.715 1.00 93.19 196 ASP A N 1
ATOM 1471 C CA . ASP A 1 196 ? -1.503 16.810 -4.661 1.00 93.19 196 ASP A CA 1
ATOM 1472 C C . ASP A 1 196 ? -2.084 16.252 -5.971 1.00 93.19 196 ASP A C 1
ATOM 1474 O O . ASP A 1 196 ? -3.076 16.773 -6.494 1.00 93.19 196 ASP A O 1
ATOM 1478 N N . ALA A 1 197 ? -1.509 15.164 -6.496 1.00 91.44 197 ALA A N 1
ATOM 1479 C CA . ALA A 1 197 ? -1.992 14.518 -7.715 1.00 91.44 197 ALA A CA 1
ATOM 1480 C C . ALA A 1 197 ? -3.401 13.926 -7.536 1.00 91.44 197 ALA A C 1
ATOM 1482 O O . ALA A 1 197 ? -4.276 14.139 -8.381 1.00 91.44 197 ALA A O 1
ATOM 1483 N N . LEU A 1 198 ? -3.649 13.224 -6.427 1.00 90.50 198 LEU A N 1
ATOM 1484 C CA . LEU A 1 198 ? -4.961 12.657 -6.109 1.00 90.50 198 LEU A CA 1
ATOM 1485 C C . LEU A 1 198 ? -6.006 13.755 -5.879 1.00 90.50 198 LEU A C 1
ATOM 1487 O O . LEU A 1 198 ? -7.118 13.656 -6.402 1.00 90.50 198 LEU A O 1
ATOM 1491 N N . ALA A 1 199 ? -5.650 14.832 -5.175 1.00 89.38 199 ALA A N 1
ATOM 1492 C CA . ALA A 1 199 ? -6.525 15.989 -4.994 1.00 89.38 199 ALA A CA 1
ATOM 1493 C C . ALA A 1 199 ? -6.867 16.665 -6.335 1.00 89.38 199 ALA A C 1
ATOM 1495 O O . ALA A 1 199 ? -8.026 17.019 -6.577 1.00 89.38 199 ALA A O 1
ATOM 1496 N N . GLY A 1 200 ? -5.887 16.788 -7.237 1.00 83.81 200 GLY A N 1
ATOM 1497 C CA . GLY A 1 200 ? -6.078 17.322 -8.587 1.00 83.81 200 GLY A CA 1
ATOM 1498 C C . GLY A 1 200 ? -7.042 16.489 -9.438 1.00 83.81 200 GLY A C 1
ATOM 1499 O O . GLY A 1 200 ? -7.886 17.054 -10.136 1.00 83.81 200 GLY A O 1
ATOM 1500 N N . LEU A 1 201 ? -6.984 15.157 -9.339 1.00 79.00 201 LEU A N 1
ATOM 1501 C CA . LEU A 1 201 ? -7.919 14.258 -10.029 1.00 79.00 201 LEU A CA 1
ATOM 1502 C C . LEU A 1 201 ? -9.355 14.397 -9.503 1.00 79.00 201 LEU A C 1
ATOM 1504 O O . LEU A 1 201 ? -10.300 14.407 -10.294 1.00 79.00 201 LEU A O 1
ATOM 1508 N N . VAL A 1 202 ? -9.527 14.564 -8.188 1.00 76.19 202 VAL A N 1
ATOM 1509 C CA . VAL A 1 202 ? -10.848 14.802 -7.580 1.00 76.19 202 VAL A CA 1
ATOM 1510 C C . VAL A 1 202 ? -11.423 16.151 -8.026 1.00 76.19 202 VAL A C 1
ATOM 1512 O O . VAL A 1 202 ? -12.606 16.232 -8.358 1.00 76.19 202 VAL A O 1
ATOM 1515 N N . ALA A 1 203 ? -10.598 17.199 -8.099 1.00 69.25 203 ALA A N 1
ATOM 1516 C CA . ALA A 1 203 ? -11.024 18.524 -8.554 1.00 69.25 203 ALA A CA 1
ATOM 1517 C C . ALA A 1 203 ? -11.329 18.575 -10.066 1.00 69.25 203 ALA A C 1
ATOM 1519 O O . ALA A 1 203 ? -12.275 19.244 -10.483 1.00 69.25 203 ALA A O 1
ATOM 1520 N N . GLY A 1 204 ? -10.565 17.847 -10.888 1.00 59.25 204 GLY A N 1
ATOM 1521 C CA . GLY A 1 204 ? -10.741 17.776 -12.344 1.00 59.25 204 GLY A CA 1
ATOM 1522 C C . GLY A 1 204 ? -11.930 16.926 -12.810 1.00 59.25 204 GLY A C 1
ATOM 1523 O O . GLY A 1 204 ? -12.366 17.063 -13.951 1.00 59.25 204 GLY A O 1
ATOM 1524 N N . GLY A 1 205 ? -12.492 16.084 -11.933 1.00 48.75 205 GLY A N 1
ATOM 1525 C CA . GLY A 1 205 ? -13.703 15.296 -12.197 1.00 48.75 205 GLY A CA 1
ATOM 1526 C C . GLY A 1 205 ? -15.006 16.109 -12.226 1.00 48.75 205 GLY A C 1
ATOM 1527 O O . GLY A 1 205 ? -16.044 15.591 -12.642 1.00 48.75 205 GLY A O 1
ATOM 1528 N N . ALA A 1 206 ? -14.974 17.387 -11.834 1.00 45.88 206 ALA A N 1
ATOM 1529 C CA . ALA A 1 206 ? -16.087 18.315 -12.009 1.00 45.88 206 ALA A CA 1
ATOM 1530 C C . ALA A 1 206 ? -16.110 18.850 -13.454 1.00 45.88 206 ALA A C 1
ATOM 1532 O O . ALA A 1 206 ? -15.664 19.961 -13.737 1.00 45.88 206 ALA A O 1
ATOM 1533 N N . ALA A 1 207 ? -16.612 18.047 -14.394 1.00 44.41 207 ALA A N 1
ATOM 1534 C CA . ALA A 1 207 ? -16.792 18.489 -15.774 1.00 44.41 207 ALA A CA 1
ATOM 1535 C C . ALA A 1 207 ? -17.776 19.683 -15.852 1.00 44.41 207 ALA A C 1
ATOM 1537 O O . ALA A 1 207 ? -18.869 19.611 -15.280 1.00 44.41 207 ALA A O 1
ATOM 1538 N N . PRO A 1 208 ? -17.449 20.766 -16.584 1.00 47.78 208 PRO A N 1
ATOM 1539 C CA . PRO A 1 208 ? -18.394 21.837 -16.859 1.00 47.78 208 PRO A CA 1
ATOM 1540 C C . PRO A 1 208 ? -19.495 21.326 -17.792 1.00 47.78 208 PRO A C 1
ATOM 1542 O O . PRO A 1 208 ? -19.234 20.806 -18.878 1.00 47.78 208 PRO A O 1
ATOM 1545 N N . GLY A 1 209 ? -20.740 21.482 -17.344 1.00 45.16 209 GLY A N 1
ATOM 1546 C CA . GLY A 1 209 ? -21.926 21.193 -18.132 1.00 45.16 209 GLY A CA 1
ATOM 1547 C C . GLY A 1 209 ? -21.897 21.923 -19.473 1.00 45.16 209 GLY A C 1
ATOM 1548 O O . GLY A 1 209 ? -21.617 23.118 -19.559 1.00 45.16 209 GLY A O 1
ATOM 1549 N N . SER A 1 210 ? -22.214 21.168 -20.517 1.00 51.56 210 SER A N 1
ATOM 1550 C CA . SER A 1 210 ? -22.508 21.629 -21.867 1.00 51.56 210 SER A CA 1
ATOM 1551 C C . SER A 1 210 ? -23.525 22.777 -21.861 1.00 51.56 210 SER A C 1
ATOM 1553 O O . SER A 1 210 ? -24.724 22.553 -21.693 1.00 51.56 210 SER A O 1
ATOM 1555 N N . GLY A 1 211 ? -23.045 24.001 -22.069 1.00 40.31 211 GLY A N 1
ATOM 1556 C CA . GLY A 1 211 ? -23.854 25.171 -22.393 1.00 40.31 211 GLY A CA 1
ATOM 1557 C C . GLY A 1 211 ? -23.816 25.432 -23.892 1.00 40.31 211 GLY A C 1
ATOM 1558 O O . GLY A 1 211 ? -23.005 26.215 -24.376 1.00 40.31 211 GLY A O 1
ATOM 1559 N N . SER A 1 212 ? -24.686 24.750 -24.628 1.00 50.00 212 SER A N 1
ATOM 1560 C CA . SER A 1 212 ? -25.015 25.076 -26.012 1.00 50.00 212 SER A CA 1
ATOM 1561 C C . SER A 1 212 ? -25.910 26.320 -26.037 1.00 50.00 212 SER A C 1
ATOM 1563 O O . SER A 1 212 ? -27.036 26.262 -25.554 1.00 50.00 212 SER A O 1
ATOM 1565 N N . SER A 1 213 ? -25.459 27.417 -26.642 1.00 50.69 213 SER A N 1
ATOM 1566 C CA . SER A 1 213 ? -26.329 28.475 -27.189 1.00 50.69 213 SER A CA 1
ATOM 1567 C C . SER A 1 213 ? -25.509 29.282 -28.199 1.00 50.69 213 SER A C 1
ATOM 1569 O O . SER A 1 213 ? -24.589 30.002 -27.825 1.00 50.69 213 SER A O 1
ATOM 1571 N N . SER A 1 214 ? -25.591 28.940 -29.487 1.00 51.72 214 SER A N 1
ATOM 1572 C CA . SER A 1 214 ? -26.501 29.553 -30.473 1.00 51.72 214 SER A CA 1
ATOM 1573 C C . SER A 1 214 ? -26.210 31.040 -30.676 1.00 51.72 214 SER A C 1
ATOM 1575 O O . SER A 1 214 ? -26.457 31.857 -29.795 1.00 51.72 214 SER A O 1
ATOM 1577 N N . GLY A 1 215 ? -25.649 31.360 -31.842 1.00 48.16 215 GLY A N 1
ATOM 1578 C CA . GLY A 1 215 ? -25.177 32.696 -32.172 1.00 48.16 215 GLY A CA 1
ATOM 1579 C C . GLY A 1 215 ? -26.257 33.682 -32.588 1.00 48.16 215 GLY A C 1
ATOM 1580 O O . GLY A 1 215 ? -27.437 33.363 -32.643 1.00 48.16 215 GLY A O 1
ATOM 1581 N N . SER A 1 216 ? -25.792 34.861 -32.980 1.00 52.09 216 SER A N 1
ATOM 1582 C CA . SER A 1 216 ? -26.426 35.694 -33.996 1.00 52.09 216 SER A CA 1
ATOM 1583 C C . SER A 1 216 ? -25.437 36.771 -34.427 1.00 52.09 216 SER A C 1
ATOM 1585 O O . SER A 1 216 ? -24.856 37.486 -33.615 1.00 52.09 216 SER A O 1
ATOM 1587 N N . SER A 1 217 ? -25.233 36.795 -35.734 1.00 55.25 217 SER A N 1
ATOM 1588 C CA . SER A 1 217 ? -24.557 37.785 -36.558 1.00 55.25 217 SER A CA 1
ATOM 1589 C C . SER A 1 217 ? -25.202 39.175 -36.495 1.00 55.25 217 SER A C 1
ATOM 1591 O O . SER A 1 217 ? -26.363 39.296 -36.105 1.00 55.25 217 SER A O 1
ATOM 1593 N N . SER A 1 218 ? -24.484 40.151 -37.076 1.00 55.84 218 SER A N 1
ATOM 1594 C CA . SER A 1 218 ? -24.934 41.467 -37.592 1.00 55.84 218 SER A CA 1
ATOM 1595 C C . SER A 1 218 ? -25.350 42.503 -36.530 1.00 55.84 218 SER A C 1
ATOM 1597 O O . SER A 1 218 ? -26.105 42.189 -35.624 1.00 55.84 218 SER A O 1
ATOM 1599 N N . SER A 1 219 ? -24.914 43.766 -36.563 1.00 52.28 219 SER A N 1
ATOM 1600 C CA . SER A 1 219 ? -24.446 44.628 -37.666 1.00 52.28 219 SER A CA 1
ATOM 1601 C C . SER A 1 219 ? -23.416 45.645 -37.176 1.00 52.28 219 SER A C 1
ATOM 1603 O O . SER A 1 219 ? -23.421 45.922 -35.956 1.00 52.28 219 SER A O 1
#

Sequence (219 aa):
AGIVIIMQAALRGSFRPGVWTQRGPQHQIAHPCSAVNAPSTSGCCIGLVIKPYSMCKTGKRAPTVFSSSSSGSSTDVESFMLPPITSDNQLQQDKNWLAVQVTTWLNEEWTPLDIHAQVGEAAGEAYVAARRAGEDEVGGVLLAVGSQLLVFDFHDTFVNGFEVANKVSELLMLRAGCDVCCTSVDDRERVLRVDDALAGLVAGGAAPGSGSSSGSSSS

Secondary structure (DSSP, 8-state):
-----------------------------------------------------PPPPP-------------------PPPBPPPP--HHHHHHHHHHHHHHHHHHHHHHS---HHHHHHHHHHHHHHHHHHHTT--BHHHHHHHHHHHHTTS--TTTSS-HHHHHHHHHHHHHHHTT---TT--HHHHHHHHHHHHHHHHHHHHT-PPP----------

Organism: NCBI:txid1034604

Solvent-accessible surface area (backbone atoms only — not comparable to full-atom values): 14713 Å² total; per-residue (Å²): 139,83,85,91,88,88,83,91,83,82,92,86,81,84,89,77,90,80,85,84,85,89,81,88,83,89,80,90,85,81,87,83,88,86,86,86,84,84,86,88,82,86,80,89,72,89,69,79,79,74,76,78,88,73,90,81,81,92,77,94,76,88,75,94,74,85,88,76,88,87,88,76,100,62,93,73,76,84,80,55,70,55,82,83,84,88,44,71,66,58,48,51,52,51,23,55,50,44,14,52,50,47,19,49,49,47,31,68,80,54,67,76,52,77,64,35,52,54,51,9,46,52,50,14,54,28,44,50,53,27,49,74,72,68,44,50,37,42,70,55,35,26,53,44,22,19,61,62,34,67,80,57,87,41,87,89,65,87,56,51,38,56,59,51,17,53,50,51,41,53,51,52,37,47,74,72,67,46,87,60,95,84,65,52,72,67,57,57,53,48,52,53,53,49,51,54,51,54,53,50,54,63,64,65,68,66,70,81,78,88,80,87,75,83,88,80,80,90,133

Mean predicted aligned error: 17.31 Å

pLDDT: mean 71.46, std 27.51, range [27.55, 98.69]

Radius of gyration: 27.09 Å; Cα contacts (8 Å, |Δi|>4): 141; chains: 1; bounding box: 74×80×74 Å

Nearest PDB structures (foldseek):
  4q2g-assembly1_A  TM=4.963E-01  e=6.464E+00  Thermotoga maritima MSB8
  3zta-assembly1_A-2  TM=2.602E-01  e=6.128E+00  Neomoorella thermoacetica
  6fgs-assembly1_A  TM=2.002E-01  e=3.592E+00  Homo sapiens

Foldseek 3Di:
DDDDDDDDDDDDDDDDDDDDDDDDDDDDDDDDDDDDDDDDDDDPDPDPCPPDQDDDDDDDDDDDDDDDDDDDDDPPDDWDFFDQDPDVVVLVVLLVLQLVLQQVVLCVVDPRDPVSSVLSNLLSVQLSVQVVVVNGILVSSLCSQLVSQQPPDCPPSPDGRSVSSVVSSVLSCVVSVHDDSPDDPVSNVSSVVSVVVVVVVVVVVPDDDDDDDDDDDDD